Protein AF-A0A2D5VC44-F1 (afdb_monomer_lite)

Foldseek 3Di:
DWDQVQQQPKWDKPPFDWHWDGDPPDIDTGTPDDDDAAKIKIKGARIAHPVRHGPDHIDIDIDGHHPPPPDPDDDDPLQVVLEFDDDPFWTKDWQVSFPDKDDDQKDKDFPQDFAQFDVVFPTHTDTPHDFLVRIWIFGGPPRDFDFMKTKHKYFDQAFFWKKKKWFKQQQAPQRFKWKKFKQDDPVPRGQDDDQGIFMFGDQNPPVSRVVRDPHTDMWIGAGPVCHPWHHHNVCRPPLDTTIDGDHGTMMMMMITDHGHPMITTMMIMGPPSPDDPRPCPPPRSNPPVPPPPVVVVVVVVVVVPPD

Sequence (307 aa):
AVDPASAQSGISVPKVKGRIITVGAVVIFEPREPMPIGQQTLEISGVKDLVGNAISDRHQISFQVTIIPPAEEELTEEEASLTVVPSSGGIFWEAEKFVRKKGDSIGSYKVPFKARGNPDQGVKDYVIKNSSAGRFIGVDNGRAVNGSWLKYRFTVPRAGKWYFWGRVIAPSVANNSFFWGVDIEDHEAKNEDDNNCNIWDFFEKEELRQHYTTDWVWFRLNSRSGNPFPGQEMEQHGANPTPLELKTGQHTFHLIDRENGTFIDAIYATMNKRLDVNKLGPTGPLAVEMEPQLSVLWGQLKSSKSR

Radius of gyration: 22.45 Å; chains: 1; bounding box: 57×55×54 Å

Secondary structure (DSSP, 8-state):
-B-TTGGGSSEEBTTB-EEEEEETTEEEEEESSPPPSEEEEEEEEEEEBTTS-EEEEEEEEEEEE---PPPSS---HHHHTT-PPEETTEEEEETT--SEEESSSSEEEESSEEE--BGGGTBPPEEE---SSSEEEEE-TTSPP-S-EEEEEEEESS-EEEEEEEEEEE-BTTB-EEEEEES--TTT--SS-SSS-EEEESS-SGGGGGG-EEEEEEEE---SS-SSSSS-GGGGGSSS---EEE-SEEEEEEEEE--SSEEEEEEEEES-TT--GGGS-TTSTTS---STTHHHHHHHHHHTT--

pLDDT: mean 77.72, std 20.17, range [30.19, 98.25]

Structure (mmCIF, N/CA/C/O backbone):
data_AF-A0A2D5VC44-F1
#
_entry.id   AF-A0A2D5VC44-F1
#
loop_
_atom_site.group_PDB
_atom_site.id
_atom_site.type_symbol
_atom_site.label_atom_id
_atom_site.label_alt_id
_atom_site.label_comp_id
_atom_site.label_asym_id
_atom_site.label_entity_id
_atom_site.label_seq_id
_atom_site.pdbx_PDB_ins_code
_atom_site.Cartn_x
_atom_site.Cartn_y
_atom_site.Cartn_z
_atom_site.occupancy
_atom_site.B_iso_or_equiv
_atom_site.auth_seq_id
_atom_site.auth_comp_id
_atom_site.auth_asym_id
_atom_site.auth_atom_id
_atom_site.pdbx_PDB_model_num
ATOM 1 N N . ALA A 1 1 ? -7.558 -28.518 27.803 1.00 54.62 1 ALA A N 1
ATOM 2 C CA . ALA A 1 1 ? -7.914 -28.168 26.411 1.00 54.62 1 ALA A CA 1
ATOM 3 C C . ALA A 1 1 ? -9.435 -28.128 26.309 1.00 54.62 1 ALA A C 1
ATOM 5 O O . ALA A 1 1 ? -10.073 -28.915 26.999 1.00 54.62 1 ALA A O 1
ATOM 6 N N . VAL A 1 2 ? -9.994 -27.175 25.561 1.00 54.44 2 VAL A N 1
ATOM 7 C CA . VAL A 1 2 ? -11.448 -26.942 25.455 1.00 54.44 2 VAL A CA 1
ATOM 8 C C . VAL A 1 2 ? -12.034 -27.871 24.395 1.00 54.44 2 VAL A C 1
ATOM 10 O O . VAL A 1 2 ? -11.415 -28.037 23.346 1.00 54.44 2 VAL A O 1
ATOM 13 N N . ASP A 1 3 ? -13.199 -28.460 24.662 1.00 60.84 3 ASP A N 1
ATOM 14 C CA . ASP A 1 3 ? -13.956 -29.216 23.661 1.00 60.84 3 ASP A CA 1
ATOM 15 C C . ASP A 1 3 ? -14.626 -28.255 22.655 1.00 60.84 3 ASP A C 1
ATOM 17 O O . ASP A 1 3 ? -15.511 -27.485 23.058 1.00 60.84 3 ASP A O 1
ATOM 21 N N . PRO A 1 4 ? -14.256 -28.290 21.357 1.00 54.19 4 PRO A N 1
ATOM 22 C CA . PRO A 1 4 ? -14.840 -27.431 20.326 1.00 54.19 4 PRO A CA 1
ATOM 23 C C . PRO A 1 4 ? -16.357 -27.600 20.160 1.00 54.19 4 PRO A C 1
ATOM 25 O O . PRO A 1 4 ? -17.026 -26.651 19.755 1.00 54.19 4 PRO A O 1
ATOM 28 N N . ALA A 1 5 ? -16.914 -28.775 20.481 1.00 56.97 5 ALA A N 1
ATOM 29 C CA . ALA A 1 5 ? -18.356 -29.015 20.413 1.00 56.97 5 ALA A CA 1
ATOM 30 C C . ALA A 1 5 ? -19.102 -28.329 21.570 1.00 56.97 5 ALA A C 1
ATOM 32 O O . ALA A 1 5 ? -20.177 -27.762 21.370 1.00 56.97 5 ALA A O 1
ATOM 33 N N . SER A 1 6 ? -18.508 -28.298 22.768 1.00 53.91 6 SER A N 1
ATOM 34 C CA . SER A 1 6 ? -19.080 -27.599 23.928 1.00 53.91 6 SER A CA 1
ATOM 35 C C . SER A 1 6 ? -19.131 -26.076 23.740 1.00 53.91 6 SER A C 1
ATOM 37 O O . SER A 1 6 ? -20.099 -25.433 24.151 1.00 53.91 6 SER A O 1
ATOM 39 N N . ALA A 1 7 ? -18.150 -25.512 23.026 1.00 52.84 7 ALA A N 1
ATOM 40 C CA . ALA A 1 7 ? -18.030 -24.082 22.739 1.00 52.84 7 ALA A CA 1
ATOM 41 C C . ALA A 1 7 ? -19.185 -23.508 21.889 1.00 52.84 7 ALA A C 1
ATOM 43 O O . ALA A 1 7 ? -19.409 -22.299 21.888 1.00 52.84 7 ALA A O 1
ATOM 44 N N . GLN A 1 8 ? -19.940 -24.362 21.188 1.00 53.16 8 GLN A N 1
ATOM 45 C CA . GLN A 1 8 ? -21.096 -23.956 20.383 1.00 53.16 8 GLN A CA 1
ATOM 46 C C . GLN A 1 8 ? -22.371 -23.741 21.215 1.00 53.16 8 GLN A C 1
ATOM 48 O O . GLN A 1 8 ? -23.308 -23.105 20.741 1.00 53.16 8 GLN A O 1
ATOM 53 N N . SER A 1 9 ? -22.433 -24.275 22.440 1.00 53.28 9 SER A N 1
ATOM 54 C CA . SER A 1 9 ? -23.703 -24.486 23.155 1.00 53.28 9 SER A CA 1
ATOM 55 C C . SER A 1 9 ? -24.131 -23.376 24.125 1.00 53.28 9 SER A C 1
ATOM 57 O O . SER A 1 9 ? -25.208 -23.479 24.708 1.00 53.28 9 SER A O 1
ATOM 59 N N . GLY A 1 10 ? -23.361 -22.291 24.272 1.00 64.12 10 GLY A N 1
ATOM 60 C CA . GLY A 1 10 ? -23.684 -21.273 25.280 1.00 64.12 10 GLY A CA 1
ATOM 61 C C . GLY A 1 10 ? -23.183 -19.858 25.021 1.00 64.12 10 GLY A C 1
ATOM 62 O O . GLY A 1 10 ? -23.072 -19.094 25.979 1.00 64.12 10 GLY A O 1
ATOM 63 N N . ILE A 1 11 ? -22.883 -19.497 23.769 1.00 67.19 11 ILE A N 1
ATOM 64 C CA . ILE A 1 11 ? -22.508 -18.123 23.405 1.00 67.19 11 ILE A CA 1
ATOM 65 C C . ILE A 1 11 ? -23.721 -17.379 22.862 1.00 67.19 11 ILE A C 1
ATOM 67 O O . ILE A 1 11 ? -24.340 -17.804 21.890 1.00 67.19 11 ILE A O 1
ATOM 71 N N . SER A 1 12 ? -24.061 -16.247 23.465 1.00 75.19 12 SER A N 1
ATOM 72 C CA . SER A 1 12 ? -25.166 -15.423 22.985 1.00 75.19 12 SER A CA 1
ATOM 73 C C . SER A 1 12 ? -24.978 -13.957 23.337 1.00 75.19 12 SER A C 1
ATOM 75 O O . SER A 1 12 ? -24.364 -13.617 24.345 1.00 75.19 12 SER A O 1
ATOM 77 N N . VAL A 1 13 ? -25.548 -13.086 22.511 1.00 73.38 13 VAL A N 1
ATOM 78 C CA . VAL A 1 13 ? -25.805 -11.694 22.875 1.00 73.38 13 VAL A CA 1
ATOM 79 C C . VAL A 1 13 ? -27.325 -11.558 23.008 1.00 73.38 13 VAL A C 1
ATOM 81 O O . VAL A 1 13 ? -28.044 -11.898 22.060 1.00 73.38 13 VAL A O 1
ATOM 84 N N . PRO A 1 14 ? -27.856 -11.119 24.164 1.00 78.00 14 PRO A N 1
ATOM 85 C CA . PRO A 1 14 ? -29.294 -11.016 24.371 1.00 78.00 14 PRO A CA 1
ATOM 86 C C . PRO A 1 14 ? -29.976 -10.215 23.261 1.00 78.00 14 PRO A C 1
ATOM 88 O O . PRO A 1 14 ? -29.544 -9.119 22.920 1.00 78.00 14 PRO A O 1
ATOM 91 N N . LYS A 1 15 ? -31.076 -10.755 22.721 1.00 77.94 15 LYS A N 1
ATOM 92 C CA . LYS A 1 15 ? -31.890 -10.133 21.656 1.00 77.94 15 LYS A CA 1
ATOM 93 C C . LYS A 1 15 ? -31.171 -9.936 20.313 1.00 77.94 15 LYS A C 1
ATOM 95 O O . LYS A 1 15 ? -31.744 -9.320 19.422 1.00 77.94 15 LYS A O 1
ATOM 100 N N . VAL A 1 16 ? -29.980 -10.504 20.133 1.00 77.38 16 VAL A N 1
ATOM 101 C CA . VAL A 1 16 ? -29.260 -10.499 18.857 1.00 77.38 16 VAL A CA 1
ATOM 102 C C . VAL A 1 16 ? -29.218 -11.919 18.315 1.00 77.38 16 VAL A C 1
ATOM 104 O O . VAL A 1 16 ? -28.644 -12.825 18.919 1.00 77.38 16 VAL A O 1
ATOM 107 N N . LYS A 1 17 ? -29.830 -12.132 17.148 1.00 79.19 17 LYS A N 1
ATOM 108 C CA . LYS A 1 17 ? -29.679 -13.400 16.431 1.00 79.19 17 LYS A CA 1
ATOM 109 C C . LYS A 1 17 ? -28.286 -13.434 15.826 1.00 79.19 17 LYS A C 1
ATOM 111 O O . LYS A 1 17 ? -27.942 -12.539 15.064 1.00 79.19 17 LYS A O 1
ATOM 116 N N . GLY A 1 18 ? -27.516 -14.474 16.116 1.00 77.81 18 GLY A N 1
ATOM 117 C CA . GLY A 1 18 ? -26.191 -14.655 15.537 1.00 77.81 18 GLY A CA 1
ATOM 118 C C . GLY A 1 18 ? -25.896 -16.104 15.188 1.00 77.81 18 GLY A C 1
ATOM 119 O O . GLY A 1 18 ? -26.623 -17.023 15.571 1.00 77.81 18 GLY A O 1
ATOM 120 N N . ARG A 1 19 ? -24.843 -16.303 14.409 1.00 77.38 19 ARG A N 1
ATOM 121 C CA . ARG A 1 19 ? -24.220 -17.596 14.155 1.00 77.38 19 ARG A CA 1
ATOM 122 C C . ARG A 1 19 ? -22.981 -17.711 15.039 1.00 77.38 19 ARG A C 1
ATOM 124 O O . ARG A 1 19 ? -22.247 -16.744 15.194 1.00 77.38 19 ARG A O 1
ATOM 131 N N . ILE A 1 20 ? -22.747 -18.896 15.590 1.00 69.06 20 ILE A N 1
ATOM 132 C CA . ILE A 1 20 ? -21.505 -19.210 16.297 1.00 69.06 20 ILE A CA 1
ATOM 133 C C . ILE A 1 20 ? -20.612 -19.999 15.344 1.00 69.06 20 ILE A C 1
ATOM 135 O O . ILE A 1 20 ? -21.061 -20.976 14.739 1.00 69.06 20 ILE A O 1
ATOM 139 N N . ILE A 1 21 ? -19.363 -19.571 15.203 1.00 64.75 21 ILE A N 1
ATOM 140 C CA . ILE A 1 21 ? -18.336 -20.266 14.429 1.00 64.75 21 ILE A CA 1
ATOM 141 C C . ILE A 1 21 ? -17.194 -20.628 15.369 1.00 64.75 21 ILE A C 1
ATOM 143 O O . ILE A 1 21 ? -16.731 -19.797 16.145 1.00 64.75 21 ILE A O 1
ATOM 147 N N . THR A 1 22 ? -16.725 -21.869 15.289 1.00 54.06 22 THR A N 1
ATOM 148 C CA . THR A 1 22 ? -15.580 -22.348 16.068 1.00 54.06 22 THR A CA 1
ATOM 149 C C . THR A 1 22 ? -14.427 -22.652 15.120 1.00 54.06 22 THR A C 1
ATOM 151 O O . THR A 1 22 ? -14.586 -23.440 14.190 1.00 54.06 22 THR A O 1
ATOM 154 N N . VAL A 1 23 ? -13.264 -22.045 15.359 1.00 56.56 23 VAL A N 1
ATOM 155 C CA . VAL A 1 23 ? -12.029 -22.277 14.595 1.00 56.56 23 VAL A CA 1
ATOM 156 C C . VAL A 1 23 ? -10.921 -22.641 15.579 1.00 56.56 23 VAL A C 1
ATOM 158 O O . VAL A 1 23 ? -10.316 -21.781 16.222 1.00 56.56 23 VAL A O 1
ATOM 161 N N . GLY A 1 24 ? -10.681 -23.942 15.749 1.00 62.00 24 GLY A N 1
ATOM 162 C CA . GLY A 1 24 ? -9.773 -24.444 16.782 1.00 62.00 24 GLY A CA 1
ATOM 163 C C . GLY A 1 24 ? -10.252 -24.055 18.185 1.00 62.00 24 GLY A C 1
ATOM 164 O O . GLY A 1 24 ? -11.336 -24.455 18.598 1.00 62.00 24 GLY A O 1
ATOM 165 N N . ALA A 1 25 ? -9.443 -23.276 18.909 1.00 52.19 25 ALA A N 1
ATOM 166 C CA . ALA A 1 25 ? -9.777 -22.752 20.240 1.00 52.19 25 ALA A CA 1
ATOM 167 C C . ALA A 1 25 ? -10.485 -21.381 20.211 1.00 52.19 25 ALA A C 1
ATOM 169 O O . ALA A 1 25 ? -10.804 -20.836 21.266 1.00 52.19 25 ALA A O 1
ATOM 170 N N . VAL A 1 26 ? -10.699 -20.801 19.026 1.00 52.84 26 VAL A N 1
ATOM 171 C CA . VAL A 1 26 ? -11.364 -19.504 18.854 1.00 52.84 26 VAL A CA 1
ATOM 172 C C . VAL A 1 26 ? -12.850 -19.723 18.616 1.00 52.84 26 VAL A C 1
ATOM 174 O O . VAL A 1 26 ? -13.236 -20.599 17.839 1.00 52.84 26 VAL A O 1
ATOM 177 N N . VAL A 1 27 ? -13.678 -18.893 19.249 1.00 59.38 27 VAL A N 1
ATOM 178 C CA . VAL A 1 27 ? -15.118 -18.860 19.003 1.00 59.38 27 VAL A CA 1
ATOM 179 C C . VAL A 1 27 ? -15.540 -17.462 18.580 1.00 59.38 27 VAL A C 1
ATOM 181 O O . VAL A 1 27 ? -15.150 -16.475 19.199 1.00 59.38 27 VAL A O 1
ATOM 184 N N . ILE A 1 28 ? -16.322 -17.389 17.509 1.00 65.38 28 ILE A N 1
ATOM 185 C CA . ILE A 1 28 ? -16.752 -16.160 16.849 1.00 65.38 28 ILE A CA 1
ATOM 186 C C . ILE A 1 28 ? -18.278 -16.110 16.907 1.00 65.38 28 ILE A C 1
ATOM 188 O O . ILE A 1 28 ? -18.943 -17.078 16.537 1.00 65.38 28 ILE A O 1
ATOM 192 N N . PHE A 1 29 ? -18.829 -14.990 17.374 1.00 71.62 29 PHE A N 1
ATOM 193 C CA . PHE A 1 29 ? -20.257 -14.688 17.287 1.00 71.62 29 PHE A CA 1
ATOM 194 C C . PHE A 1 29 ? -20.488 -13.697 16.143 1.00 71.62 29 PHE A C 1
ATOM 196 O O . PHE A 1 29 ? -20.013 -12.565 16.198 1.00 71.62 29 PHE A O 1
ATOM 203 N N . GLU A 1 30 ? -21.223 -14.121 15.121 1.00 74.44 30 GLU A N 1
ATOM 204 C CA . GLU A 1 30 ? -21.571 -13.311 13.954 1.00 74.44 30 GLU A CA 1
ATOM 205 C C . GLU A 1 30 ? -23.052 -12.919 14.006 1.00 74.44 30 GLU A C 1
ATOM 207 O O . GLU A 1 30 ? -23.914 -13.778 13.794 1.00 74.44 30 GLU A O 1
ATOM 212 N N . PRO A 1 31 ? -23.397 -11.656 14.293 1.00 74.44 31 PRO A N 1
ATOM 213 C CA . PRO A 1 31 ? -24.786 -11.215 14.288 1.00 74.44 31 PRO A CA 1
ATOM 214 C C . PRO A 1 31 ? -25.383 -11.293 12.868 1.00 74.44 31 PRO A C 1
ATOM 216 O O . PRO A 1 31 ? -24.744 -10.927 11.888 1.00 74.44 31 PRO A O 1
ATOM 219 N N . ARG A 1 32 ? -26.623 -11.783 12.746 1.00 72.88 32 ARG A N 1
ATOM 220 C CA . ARG A 1 32 ? -27.371 -11.896 11.473 1.00 72.88 32 ARG A CA 1
ATOM 221 C C . ARG A 1 32 ? -28.104 -10.615 11.083 1.00 72.88 32 ARG A C 1
ATOM 223 O O . ARG A 1 32 ? -28.561 -10.488 9.954 1.00 72.88 32 ARG A O 1
ATOM 230 N N . GLU A 1 33 ? -28.267 -9.719 12.042 1.00 72.94 33 GLU A N 1
ATOM 231 C CA . GLU A 1 33 ? -28.924 -8.424 11.913 1.00 72.94 33 GLU A CA 1
ATOM 232 C C . GLU A 1 33 ? -28.028 -7.387 12.610 1.00 72.94 33 GLU A C 1
ATOM 234 O O . GLU A 1 33 ? -27.274 -7.765 13.516 1.00 72.94 33 GLU A O 1
ATOM 239 N N . PRO A 1 34 ? -28.079 -6.098 12.227 1.00 73.62 34 PRO A N 1
ATOM 240 C CA . PRO A 1 34 ? -27.331 -5.051 12.915 1.00 73.62 34 PRO A CA 1
ATOM 241 C C . PRO A 1 34 ? -27.563 -5.096 14.429 1.00 73.62 34 PRO A C 1
ATOM 243 O O . PRO A 1 34 ? -28.700 -5.218 14.891 1.00 73.62 34 PRO A O 1
ATOM 246 N N . MET A 1 35 ? -26.487 -5.010 15.215 1.00 76.88 35 MET A N 1
ATOM 247 C CA . MET A 1 35 ? -26.622 -5.060 16.669 1.00 76.88 35 MET A CA 1
ATOM 248 C C . MET A 1 35 ? -27.299 -3.794 17.212 1.00 76.88 35 MET A C 1
ATOM 250 O O . MET A 1 35 ? -27.036 -2.699 16.709 1.00 76.88 35 MET A O 1
ATOM 254 N N . PRO A 1 36 ? -28.130 -3.910 18.265 1.00 75.50 36 PRO A N 1
ATOM 255 C CA . PRO A 1 36 ? -28.718 -2.753 18.916 1.00 75.50 36 PRO A CA 1
ATOM 256 C C . PRO A 1 36 ? -27.636 -1.812 19.444 1.00 75.50 36 PRO A C 1
ATOM 258 O O . PRO A 1 36 ? -26.671 -2.235 20.083 1.00 75.50 36 PRO A O 1
ATOM 261 N N . ILE A 1 37 ? -27.824 -0.521 19.201 1.00 74.00 37 ILE A N 1
ATOM 262 C CA . ILE A 1 37 ? -26.951 0.532 19.720 1.00 74.00 37 ILE A CA 1
ATOM 263 C C . ILE A 1 37 ? -27.081 0.584 21.241 1.00 74.00 37 ILE A C 1
ATOM 265 O O . ILE A 1 37 ? -28.163 0.396 21.797 1.00 74.00 37 ILE A O 1
ATOM 269 N N . GLY A 1 38 ? -25.972 0.862 21.910 1.00 74.44 38 GLY A N 1
ATOM 270 C CA . GLY A 1 38 ? -25.870 0.917 23.356 1.00 74.44 38 GLY A CA 1
ATOM 271 C C . GLY A 1 38 ? -24.921 -0.137 23.909 1.00 74.44 38 GLY A C 1
ATOM 272 O O . GLY A 1 38 ? -24.175 -0.797 23.181 1.00 74.44 38 GLY A O 1
ATOM 273 N N . GLN A 1 39 ? -24.953 -0.273 25.227 1.00 75.19 39 GLN A N 1
ATOM 274 C CA . GLN A 1 39 ? -24.168 -1.268 25.935 1.00 75.19 39 GLN A CA 1
ATOM 275 C C . GLN A 1 39 ? -24.764 -2.656 25.697 1.00 75.19 39 GLN A C 1
ATOM 277 O O . GLN A 1 39 ? -25.943 -2.891 25.955 1.00 75.19 39 GLN A O 1
ATOM 282 N N . GLN A 1 40 ? -23.931 -3.567 25.214 1.00 81.44 40 GLN A N 1
ATOM 283 C CA . GLN A 1 40 ? -24.264 -4.961 24.968 1.00 81.44 40 GLN A CA 1
ATOM 284 C C . GLN A 1 40 ? -23.398 -5.864 25.842 1.00 81.44 40 GLN A C 1
ATOM 286 O O . GLN A 1 40 ? -22.289 -5.500 26.237 1.00 81.44 40 GLN A O 1
ATOM 291 N N . THR A 1 41 ? -23.902 -7.065 26.106 1.00 78.56 41 THR A N 1
ATOM 292 C CA . THR A 1 41 ? -23.191 -8.082 26.881 1.00 78.56 41 THR A CA 1
ATOM 293 C C . THR A 1 41 ? -23.155 -9.373 26.084 1.00 78.56 41 THR A C 1
ATOM 295 O O . THR A 1 41 ? -24.198 -9.931 25.751 1.00 78.56 41 THR A O 1
ATOM 298 N N . LEU A 1 42 ? -21.952 -9.857 25.789 1.00 78.00 42 LEU A N 1
ATOM 299 C CA . LEU A 1 42 ? -21.731 -11.211 25.302 1.00 78.00 42 LEU A CA 1
ATOM 300 C C . LEU A 1 42 ? -21.714 -12.151 26.500 1.00 78.00 42 LEU A C 1
ATOM 302 O O . LEU A 1 42 ? -20.882 -12.002 27.396 1.00 78.00 42 LEU A O 1
ATOM 306 N N . GLU A 1 43 ? -22.613 -13.123 26.503 1.00 78.44 43 GLU A N 1
ATOM 307 C CA . GLU A 1 43 ? -22.635 -14.192 27.490 1.00 78.44 43 GLU A CA 1
ATOM 308 C C . GLU A 1 43 ? -22.016 -15.452 26.903 1.00 78.44 43 GLU A C 1
ATOM 310 O O . GLU A 1 43 ? -22.367 -15.871 25.802 1.00 78.44 43 GLU A O 1
ATOM 315 N N . ILE A 1 44 ? -21.107 -16.056 27.661 1.00 75.12 44 ILE A N 1
ATOM 316 C CA . ILE A 1 44 ? -20.464 -17.330 27.363 1.00 75.12 44 ILE A CA 1
ATOM 317 C C . ILE A 1 44 ? -20.795 -18.262 28.524 1.00 75.12 44 ILE A C 1
ATOM 319 O O . ILE A 1 44 ? -20.513 -17.947 29.676 1.00 75.12 44 ILE A O 1
ATOM 323 N N . SER A 1 45 ? -21.400 -19.405 28.248 1.00 73.25 45 SER A N 1
ATOM 324 C CA . SER A 1 45 ? -21.796 -20.383 29.263 1.00 73.25 45 SER A CA 1
ATOM 325 C C . SER A 1 45 ? -21.543 -21.804 28.771 1.00 73.25 45 SER A C 1
ATOM 327 O O . SER A 1 45 ? -21.377 -22.032 27.573 1.00 73.25 45 SER A O 1
ATOM 329 N N . GLY A 1 46 ? -21.475 -22.761 29.700 1.00 64.88 46 GLY A N 1
ATOM 330 C CA . GLY A 1 46 ? -21.402 -24.186 29.363 1.00 64.88 46 GLY A CA 1
ATOM 331 C C . GLY A 1 46 ? -20.092 -24.641 28.710 1.00 64.88 46 GLY A C 1
ATOM 332 O O . GLY A 1 46 ? -20.082 -25.660 28.021 1.00 64.88 46 GLY A O 1
ATOM 333 N N . VAL A 1 47 ? -18.987 -23.915 28.920 1.00 68.38 47 VAL A N 1
ATOM 334 C CA . VAL A 1 47 ? -17.673 -24.280 28.366 1.00 68.38 47 VAL A CA 1
ATOM 335 C C . VAL A 1 47 ? -17.142 -25.509 29.094 1.00 68.38 47 VAL A C 1
ATOM 337 O O . VAL A 1 47 ? -17.002 -25.480 30.319 1.00 68.38 47 VAL A O 1
ATOM 340 N N . LYS A 1 48 ? -16.807 -26.570 28.351 1.00 67.75 48 LYS A N 1
ATOM 341 C CA . LYS A 1 48 ? -16.267 -27.814 28.910 1.00 67.75 48 LYS A CA 1
ATOM 342 C C . LYS A 1 48 ? -14.863 -28.126 28.398 1.00 67.75 48 LYS A C 1
ATOM 344 O O . LYS A 1 48 ? -14.460 -27.698 27.313 1.00 67.75 48 LYS A O 1
ATOM 349 N N . ASP A 1 49 ? -14.098 -28.866 29.192 1.00 68.44 49 ASP A N 1
ATOM 350 C CA . ASP A 1 49 ? -12.827 -29.440 28.754 1.00 68.44 49 ASP A CA 1
ATOM 351 C C . ASP A 1 49 ? -13.040 -30.687 27.877 1.00 68.44 49 ASP A C 1
ATOM 353 O O . ASP A 1 49 ? -14.157 -31.181 27.732 1.00 68.44 49 ASP A O 1
ATOM 357 N N . LEU A 1 50 ? -11.955 -31.205 27.289 1.00 68.38 50 LEU A N 1
ATOM 358 C CA . LEU A 1 50 ? -11.970 -32.423 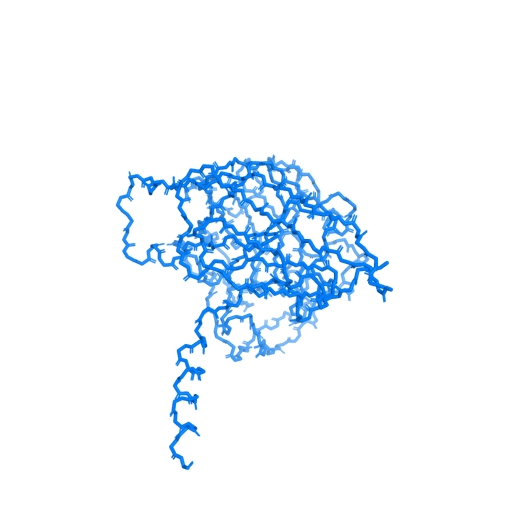26.458 1.00 68.38 50 LEU A CA 1
ATOM 359 C C . LEU A 1 50 ? -12.472 -33.686 27.183 1.00 68.38 50 LEU A C 1
ATOM 361 O O . LEU A 1 50 ? -12.675 -34.710 26.537 1.00 68.38 50 LEU A O 1
ATOM 365 N N . VAL A 1 51 ? -12.635 -33.641 28.505 1.00 76.31 51 VAL A N 1
ATOM 366 C CA . VAL A 1 51 ? -13.107 -34.754 29.340 1.00 76.31 51 VAL A CA 1
ATOM 367 C C . VAL A 1 51 ? -14.544 -34.496 29.831 1.00 76.31 51 VAL A C 1
ATOM 369 O O . VAL A 1 51 ? -15.127 -35.325 30.523 1.00 76.31 51 VAL A O 1
ATOM 372 N N . GLY A 1 52 ? -15.152 -33.373 29.432 1.00 67.75 52 GLY A N 1
ATOM 373 C CA . GLY A 1 52 ? -16.528 -33.001 29.748 1.00 67.75 52 GLY A CA 1
ATO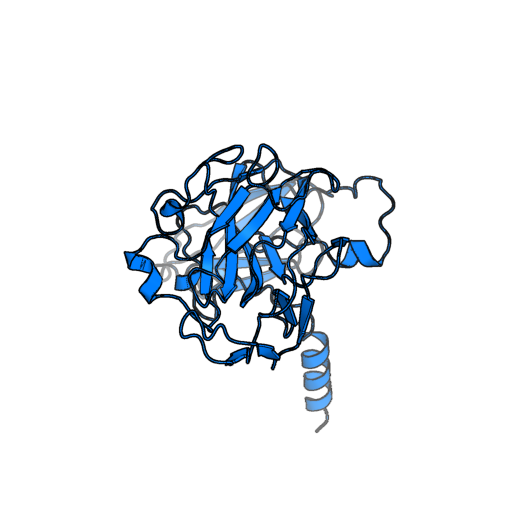M 374 C C . GLY A 1 52 ? -16.708 -32.227 31.058 1.00 67.75 52 GLY A C 1
ATOM 375 O O . GLY A 1 52 ? -17.854 -31.944 31.421 1.00 67.75 52 GLY A O 1
ATOM 376 N N . ASN A 1 53 ? -15.628 -31.851 31.752 1.00 72.50 53 ASN A N 1
ATOM 377 C CA . ASN A 1 53 ? -15.717 -31.043 32.969 1.00 72.50 53 ASN A CA 1
ATOM 378 C C . ASN A 1 53 ? -16.059 -29.597 32.617 1.00 72.50 53 ASN A C 1
ATOM 380 O O . ASN A 1 53 ? -15.486 -29.039 31.681 1.00 72.50 53 ASN A O 1
ATOM 384 N N . ALA A 1 54 ? -16.950 -28.966 33.383 1.00 65.06 54 ALA A N 1
ATOM 385 C CA . ALA A 1 54 ? -17.212 -27.538 33.244 1.00 65.06 54 ALA A CA 1
ATOM 386 C C . ALA A 1 54 ? -15.942 -26.738 33.586 1.00 65.06 54 ALA A C 1
ATOM 388 O O . ALA A 1 54 ? -15.397 -26.856 34.680 1.00 65.06 54 ALA A O 1
ATOM 389 N N . ILE A 1 55 ? -15.467 -25.933 32.634 1.00 65.06 55 ILE A N 1
ATOM 390 C CA . ILE A 1 55 ? -14.363 -24.982 32.832 1.00 65.06 55 ILE A CA 1
ATOM 391 C C . ILE A 1 55 ? -14.914 -23.654 33.365 1.00 65.06 55 ILE A C 1
ATOM 393 O O . ILE A 1 55 ? -14.251 -22.967 34.139 1.00 65.06 55 ILE A O 1
ATOM 397 N N . SER A 1 56 ? -16.120 -23.271 32.937 1.00 63.31 56 SER A N 1
ATOM 398 C CA . SER A 1 56 ? -16.789 -22.055 33.392 1.00 63.31 56 SER A CA 1
ATOM 399 C C . SER A 1 56 ? -18.301 -22.182 33.250 1.00 63.31 56 SER A C 1
ATOM 401 O O . SER A 1 56 ? -18.807 -22.549 32.185 1.00 63.31 56 SER A O 1
ATOM 403 N N . ASP A 1 57 ? -19.012 -21.823 34.316 1.00 65.94 57 ASP A N 1
ATOM 404 C CA . ASP A 1 57 ? -20.474 -21.856 34.345 1.00 65.94 57 ASP A CA 1
ATOM 405 C C . ASP A 1 57 ? -21.075 -20.641 33.619 1.00 65.94 57 ASP A C 1
ATOM 407 O O . ASP A 1 57 ? -22.100 -20.761 32.945 1.00 65.94 57 ASP A O 1
ATOM 411 N N . ARG A 1 58 ? -20.416 -19.473 33.707 1.00 70.44 58 ARG A N 1
ATOM 412 C CA . ARG A 1 58 ? -20.806 -18.236 33.016 1.00 70.44 58 ARG A CA 1
ATOM 413 C C . ARG A 1 58 ? -19.662 -17.220 32.981 1.00 70.44 58 ARG A C 1
ATOM 415 O O . ARG A 1 58 ? -19.042 -16.936 34.003 1.00 70.44 58 ARG A O 1
ATOM 422 N N . HIS A 1 59 ? -19.450 -16.602 31.828 1.00 72.81 59 HIS A N 1
ATOM 423 C CA . HIS A 1 59 ? -18.581 -15.449 31.635 1.00 72.81 59 HIS A CA 1
ATOM 424 C C . HIS A 1 59 ? -19.322 -14.375 30.835 1.00 72.81 59 HIS A C 1
ATOM 426 O O . HIS A 1 59 ? -20.098 -14.692 29.933 1.00 72.81 59 HIS A O 1
ATOM 432 N N . GLN A 1 60 ? -19.108 -13.107 31.179 1.00 76.69 60 GLN A N 1
ATOM 433 C CA . GLN A 1 60 ? -19.771 -11.973 30.539 1.00 76.69 60 GLN A CA 1
ATOM 434 C C . GLN A 1 60 ? -18.735 -10.955 30.078 1.00 76.69 60 GLN A C 1
ATOM 436 O O . GLN A 1 60 ? -17.854 -10.571 30.845 1.00 76.69 60 GLN A O 1
ATOM 441 N N . ILE A 1 61 ? -18.864 -10.505 28.832 1.00 73.69 61 ILE A N 1
ATOM 442 C CA . ILE A 1 61 ? -18.023 -9.462 28.247 1.00 73.69 61 ILE A CA 1
ATOM 443 C C . ILE A 1 61 ? -18.932 -8.321 27.802 1.00 73.69 61 ILE A C 1
ATOM 445 O O . ILE A 1 61 ? -19.747 -8.487 26.896 1.00 73.69 61 ILE A O 1
ATOM 449 N N . SER A 1 62 ? -18.787 -7.162 28.437 1.00 70.75 62 SER A N 1
ATOM 450 C CA . SER A 1 62 ? -19.530 -5.953 28.078 1.00 70.75 62 SER A CA 1
ATOM 451 C C . SER A 1 62 ? -18.800 -5.178 26.984 1.00 70.75 62 SER A C 1
ATOM 453 O O . SER A 1 62 ? -17.591 -4.967 27.073 1.00 70.75 62 SER A O 1
ATOM 455 N N . PHE A 1 63 ? -19.530 -4.712 25.975 1.00 69.25 63 PHE A N 1
ATOM 456 C CA . PHE A 1 63 ? -19.004 -3.877 24.896 1.00 69.25 63 PHE A CA 1
ATOM 457 C C . PHE A 1 63 ? -20.039 -2.827 24.474 1.00 69.25 63 PHE A C 1
ATOM 459 O O . PHE A 1 63 ? -21.232 -2.984 24.718 1.00 69.25 63 PHE A O 1
ATOM 466 N N . GLN A 1 64 ? -19.590 -1.734 23.859 1.00 71.12 64 GLN A N 1
ATOM 467 C CA . GLN A 1 64 ? -20.466 -0.652 23.410 1.00 71.12 64 GLN A CA 1
ATOM 468 C C . GLN A 1 64 ? -20.661 -0.729 21.894 1.00 71.12 64 GLN A C 1
ATOM 470 O O . GLN A 1 64 ? -19.686 -0.755 21.147 1.00 71.12 64 GLN A O 1
ATOM 475 N N . VAL A 1 65 ? -21.915 -0.709 21.444 1.00 63.59 65 VAL A N 1
ATOM 476 C CA . VAL A 1 65 ? -22.280 -0.505 20.037 1.00 63.59 65 VAL A CA 1
ATOM 477 C C . VAL A 1 65 ? -22.699 0.949 19.877 1.00 63.59 65 VAL A C 1
ATOM 479 O O . VAL A 1 65 ? -23.644 1.403 20.514 1.00 63.59 65 VAL A O 1
ATOM 482 N N . THR A 1 66 ? -22.002 1.709 19.046 1.00 56.41 66 THR A N 1
ATOM 483 C CA . THR A 1 66 ? -22.357 3.098 18.732 1.00 56.41 66 THR A CA 1
ATOM 484 C C . THR A 1 66 ? -22.742 3.205 17.264 1.00 56.41 66 THR A C 1
ATOM 486 O O . THR A 1 66 ? -22.067 2.615 16.423 1.00 56.41 66 THR A O 1
ATOM 489 N N . ILE A 1 67 ? -23.775 3.994 16.936 1.00 46.59 67 ILE A N 1
ATOM 490 C CA . ILE A 1 67 ? -23.851 4.566 15.585 1.00 46.59 67 ILE A CA 1
ATOM 491 C C . ILE A 1 67 ? -22.634 5.476 15.474 1.00 46.59 67 ILE A C 1
ATOM 493 O O . ILE A 1 67 ? -22.474 6.374 16.299 1.00 46.59 67 ILE A O 1
ATOM 497 N N . ILE A 1 68 ? -21.770 5.231 14.496 1.00 46.47 68 ILE A N 1
ATOM 498 C CA . ILE A 1 68 ? -20.855 6.268 14.031 1.00 46.47 68 ILE A CA 1
ATOM 499 C C . ILE A 1 68 ? -21.717 7.106 13.088 1.00 46.47 68 ILE A C 1
ATOM 501 O O . ILE A 1 68 ? -22.032 6.610 12.004 1.00 46.47 68 ILE A O 1
ATOM 505 N N . PRO A 1 69 ? -22.227 8.283 13.504 1.00 31.45 69 PRO A N 1
ATOM 506 C CA . PRO A 1 69 ? -22.964 9.121 12.574 1.00 31.45 69 PRO A CA 1
ATOM 507 C C . PRO A 1 69 ? -22.043 9.406 11.382 1.00 31.45 69 PRO A C 1
ATOM 509 O O . PRO A 1 69 ? -20.844 9.627 11.596 1.00 31.45 69 PRO A O 1
ATOM 512 N N . PRO A 1 70 ? -22.554 9.368 10.140 1.00 32.06 70 PRO A N 1
ATOM 513 C CA . PRO A 1 70 ? -21.794 9.917 9.033 1.00 32.06 70 PRO A CA 1
ATOM 514 C C . PRO A 1 70 ? -21.464 11.361 9.414 1.00 32.06 70 PRO A C 1
ATOM 516 O O . PRO A 1 70 ? -22.356 12.122 9.790 1.00 32.06 70 PRO A O 1
ATOM 519 N N . ALA A 1 71 ? -20.177 11.709 9.418 1.00 38.41 71 ALA A N 1
ATOM 520 C CA . ALA A 1 71 ? -19.793 13.109 9.476 1.00 38.41 71 ALA A CA 1
ATOM 521 C C . ALA A 1 71 ? -20.500 13.794 8.299 1.00 38.41 71 ALA A C 1
ATOM 523 O O . ALA A 1 71 ? -20.408 13.295 7.177 1.00 38.41 71 ALA A O 1
ATOM 524 N N . GLU A 1 72 ? -21.273 14.845 8.577 1.00 35.47 72 GLU A N 1
ATOM 525 C CA . GLU A 1 72 ? -21.968 15.646 7.567 1.00 35.47 72 GLU A CA 1
ATOM 526 C C . GLU A 1 72 ? -20.941 16.327 6.653 1.00 35.47 72 GLU A C 1
ATOM 528 O O . GLU A 1 72 ? -20.566 17.476 6.845 1.00 35.47 72 GLU A O 1
ATOM 533 N N . GLU A 1 73 ? -20.486 15.597 5.647 1.00 40.28 73 GLU A N 1
ATOM 534 C CA . GLU A 1 73 ? -20.108 16.126 4.347 1.00 40.28 73 GLU A CA 1
ATOM 535 C C . GLU A 1 73 ? -20.825 15.234 3.335 1.00 40.28 73 GLU A C 1
ATOM 537 O O . GLU A 1 73 ? -20.725 14.008 3.407 1.00 40.28 73 GLU A O 1
ATOM 542 N N . GLU A 1 74 ? -21.628 15.833 2.452 1.00 35.84 74 GLU A N 1
ATOM 543 C CA . GLU A 1 74 ? -22.330 15.112 1.390 1.00 35.84 74 GLU A CA 1
ATOM 544 C C . GLU A 1 74 ? -21.308 14.379 0.511 1.00 35.84 74 GLU A C 1
ATOM 546 O O . GLU A 1 74 ? -20.676 14.970 -0.363 1.00 35.84 74 GLU A O 1
ATOM 551 N N . LEU A 1 75 ? -21.126 13.083 0.763 1.00 37.75 75 LEU A N 1
ATOM 552 C CA . LEU A 1 75 ? -20.321 12.211 -0.080 1.00 37.75 75 LEU A CA 1
ATOM 553 C C . LEU A 1 75 ? -21.183 11.697 -1.224 1.00 37.75 75 LEU A C 1
ATOM 555 O O . LEU A 1 75 ? -22.317 11.251 -1.035 1.00 37.75 75 LEU A O 1
ATOM 559 N N . THR A 1 76 ? -20.619 11.749 -2.422 1.00 39.59 76 THR A N 1
ATOM 560 C CA . THR A 1 76 ? -21.251 11.195 -3.621 1.00 39.59 76 THR A CA 1
ATOM 561 C C . THR A 1 76 ? -21.351 9.664 -3.508 1.00 39.59 76 THR A C 1
ATOM 563 O O . THR A 1 76 ? -20.521 9.030 -2.854 1.00 39.59 76 THR A O 1
ATOM 566 N N . GLU A 1 77 ? -22.362 9.032 -4.125 1.00 40.78 77 GLU A N 1
ATOM 567 C CA . GLU A 1 77 ? -22.607 7.572 -4.031 1.00 40.78 77 GLU A CA 1
ATOM 568 C C . GLU A 1 77 ? -21.389 6.705 -4.428 1.00 40.78 77 GLU A C 1
ATOM 570 O O . GLU A 1 77 ? -21.259 5.564 -3.980 1.00 40.78 77 GLU A O 1
ATOM 575 N N . GLU A 1 78 ? -20.462 7.252 -5.218 1.00 40.44 78 GLU A N 1
ATOM 576 C CA . GLU A 1 78 ? -19.209 6.600 -5.611 1.00 40.44 78 GLU A CA 1
ATOM 577 C C . GLU A 1 78 ? -18.213 6.489 -4.434 1.00 40.44 78 GLU A C 1
ATOM 579 O O . GLU A 1 78 ? -17.568 5.452 -4.260 1.00 40.44 78 GLU A O 1
ATOM 584 N N . GLU A 1 79 ? -18.163 7.494 -3.551 1.00 36.00 79 GLU A N 1
ATOM 585 C CA . GLU A 1 79 ? -17.272 7.554 -2.382 1.00 36.00 79 GLU A CA 1
ATOM 586 C C . GLU A 1 79 ? -17.768 6.703 -1.203 1.00 36.00 79 GLU A C 1
ATOM 588 O O . GLU A 1 79 ? -16.960 6.132 -0.467 1.00 36.00 79 GLU A O 1
ATOM 593 N N . ALA A 1 80 ? -19.088 6.543 -1.045 1.00 33.56 80 ALA A N 1
ATOM 594 C CA . ALA A 1 80 ? -19.674 5.707 0.008 1.00 33.56 80 ALA A CA 1
ATOM 595 C C . ALA A 1 80 ? -19.306 4.215 -0.147 1.00 33.56 80 ALA A C 1
ATOM 597 O O . ALA A 1 80 ? -19.139 3.501 0.847 1.00 33.56 80 ALA A O 1
ATOM 598 N N . SER A 1 81 ? -19.109 3.758 -1.390 1.00 35.72 81 SER A N 1
ATOM 599 C CA . SER A 1 81 ? -18.774 2.365 -1.728 1.00 35.72 81 SER A CA 1
ATOM 600 C C . SER A 1 81 ? -17.324 1.954 -1.415 1.00 35.72 81 SER A C 1
ATOM 602 O O . SER A 1 81 ? -16.994 0.770 -1.473 1.00 35.72 81 SER A O 1
ATOM 604 N N . LEU A 1 82 ? -16.460 2.916 -1.068 1.00 43.16 82 LEU A N 1
ATOM 605 C CA . LEU A 1 82 ? -15.023 2.721 -0.833 1.00 43.16 82 LEU A CA 1
ATOM 606 C C . LEU A 1 82 ? -14.657 2.684 0.662 1.00 43.16 82 LEU A C 1
ATOM 608 O O . LEU A 1 82 ? -13.478 2.669 1.017 1.00 43.16 82 LEU A O 1
ATOM 612 N N . THR A 1 83 ? -15.653 2.657 1.553 1.00 37.72 83 THR A N 1
ATOM 613 C CA . THR A 1 83 ? -15.418 2.649 3.001 1.00 37.72 83 THR A CA 1
ATOM 614 C C . THR A 1 83 ? -14.865 1.296 3.449 1.00 37.72 83 THR A C 1
ATOM 616 O O . THR A 1 83 ? -15.565 0.286 3.475 1.00 37.72 83 THR A O 1
ATOM 619 N N . VAL A 1 84 ? -13.586 1.290 3.819 1.00 46.97 84 VAL A N 1
ATOM 620 C CA . VAL A 1 84 ? -12.857 0.111 4.290 1.00 46.97 84 VAL A CA 1
ATOM 621 C C . VAL A 1 84 ? -13.439 -0.409 5.609 1.00 46.97 84 VAL A C 1
ATOM 623 O O . VAL A 1 84 ? -13.406 0.290 6.625 1.00 46.97 84 VAL A O 1
ATOM 626 N N . VAL A 1 85 ? -13.954 -1.642 5.608 1.00 39.28 85 VAL A N 1
ATOM 627 C CA . VAL A 1 85 ? -14.546 -2.279 6.794 1.00 39.28 85 VAL A CA 1
ATOM 628 C C . VAL A 1 85 ? -13.437 -2.871 7.678 1.00 39.28 85 VAL A C 1
ATOM 630 O O . VAL A 1 85 ? -12.591 -3.617 7.180 1.00 39.28 85 VAL A O 1
ATOM 633 N N . PRO A 1 86 ? -13.417 -2.587 8.994 1.00 39.50 86 PRO A N 1
ATOM 634 C CA . PRO A 1 86 ? -12.512 -3.251 9.923 1.00 39.50 86 PRO A CA 1
ATOM 635 C C . PRO A 1 86 ? -12.763 -4.766 9.931 1.00 39.50 86 PRO A C 1
ATOM 637 O O . PRO A 1 86 ? -13.853 -5.222 10.270 1.00 39.50 86 PRO A O 1
ATOM 640 N N . SER A 1 87 ? -11.742 -5.555 9.600 1.00 48.78 87 SER A N 1
ATOM 641 C CA . SER A 1 87 ? -11.722 -6.992 9.896 1.00 48.78 87 SER A CA 1
ATOM 642 C C . SER A 1 87 ? -11.412 -7.197 11.383 1.00 48.78 87 SER A C 1
ATOM 644 O O . SER A 1 87 ? -10.878 -6.302 12.045 1.00 48.78 87 SER A O 1
ATOM 646 N N . SER A 1 88 ? -11.667 -8.389 11.926 1.00 46.59 88 SER A N 1
ATOM 647 C CA . SER A 1 88 ? -11.453 -8.737 13.344 1.00 46.59 88 SER A CA 1
ATOM 648 C C . SER A 1 88 ? -9.985 -8.698 13.829 1.00 46.59 88 SER A C 1
ATOM 650 O O . SER A 1 88 ? -9.665 -9.246 14.882 1.00 46.59 88 SER A O 1
ATOM 652 N N . GLY A 1 89 ? -9.077 -8.043 13.099 1.00 62.56 89 GLY A N 1
ATOM 653 C CA . GLY A 1 89 ? -7.688 -7.810 13.502 1.00 62.56 89 GLY A CA 1
ATOM 654 C C . GLY A 1 89 ? -6.956 -6.678 12.766 1.00 62.56 89 GLY A C 1
ATOM 655 O O . GLY A 1 89 ? -5.753 -6.510 12.993 1.00 62.56 89 GLY A O 1
ATOM 656 N N . GLY A 1 90 ? -7.624 -5.910 11.896 1.00 76.94 90 GLY A N 1
ATOM 657 C CA . GLY A 1 90 ? -6.977 -4.858 11.109 1.00 76.94 90 GLY A CA 1
ATOM 658 C C . GLY A 1 90 ? -7.863 -4.213 10.041 1.00 76.94 90 GLY A C 1
ATOM 659 O O . GLY A 1 90 ? -9.025 -4.574 9.868 1.00 76.94 90 GLY A O 1
ATOM 660 N N . ILE A 1 91 ? -7.290 -3.258 9.319 1.00 83.94 91 ILE A N 1
ATOM 661 C CA . ILE A 1 91 ? -7.892 -2.524 8.201 1.00 83.94 91 ILE A CA 1
ATOM 662 C C . ILE A 1 91 ? -7.258 -3.081 6.923 1.00 83.94 91 ILE A C 1
ATOM 664 O O . ILE A 1 91 ? -6.039 -3.203 6.872 1.00 83.94 91 ILE A O 1
ATOM 668 N N . PHE A 1 92 ? -8.045 -3.439 5.910 1.00 85.06 92 PHE A N 1
ATOM 669 C CA . PHE A 1 92 ? -7.537 -3.979 4.644 1.00 85.06 92 PHE A CA 1
ATOM 670 C C . PHE A 1 92 ? -8.216 -3.296 3.469 1.00 85.06 92 PHE A C 1
ATOM 672 O O . PHE A 1 92 ? -9.439 -3.189 3.466 1.00 85.06 92 PHE A O 1
ATOM 679 N N . TRP A 1 93 ? -7.460 -2.910 2.448 1.00 83.75 93 TRP A N 1
ATOM 680 C CA . TRP A 1 93 ? -8.044 -2.448 1.198 1.00 83.75 93 TRP A CA 1
ATOM 681 C C . TRP A 1 93 ? -7.205 -2.827 -0.013 1.00 83.75 93 TRP A C 1
ATOM 683 O O . TRP A 1 93 ? -5.979 -2.914 0.041 1.00 83.75 93 TRP A O 1
ATOM 693 N N . GLU A 1 94 ? -7.909 -3.028 -1.119 1.00 88.12 94 GLU A N 1
ATOM 694 C CA . GLU A 1 94 ? -7.320 -3.253 -2.433 1.00 88.12 94 GLU A CA 1
ATOM 695 C C . GLU A 1 94 ? -6.713 -1.944 -2.957 1.00 88.12 94 GLU A C 1
ATOM 697 O O . GLU A 1 94 ? -7.320 -0.871 -2.852 1.00 88.12 94 GLU A O 1
ATOM 702 N N . ALA A 1 95 ? -5.508 -2.003 -3.521 1.00 92.75 95 ALA A N 1
ATOM 703 C CA . ALA A 1 95 ? -4.775 -0.802 -3.911 1.00 92.75 95 ALA A CA 1
ATOM 704 C C . ALA A 1 95 ? -5.421 -0.073 -5.103 1.00 92.75 95 ALA A C 1
ATOM 706 O O . ALA A 1 95 ? -5.225 1.124 -5.283 1.00 92.75 95 ALA A O 1
ATOM 707 N N . GLU A 1 96 ? -6.252 -0.728 -5.918 1.00 90.6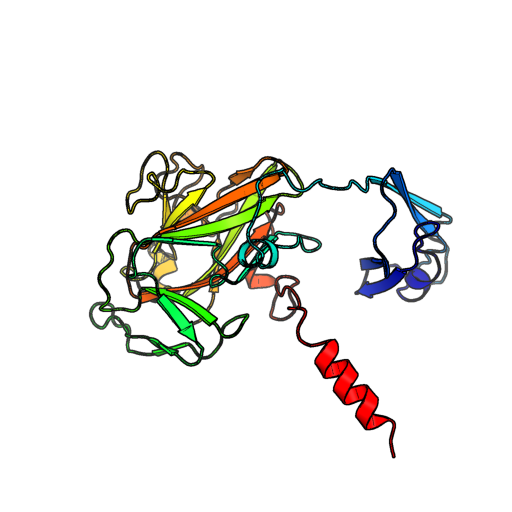9 96 GLU A N 1
ATOM 708 C CA . GLU A 1 96 ? -7.007 -0.030 -6.963 1.00 90.69 96 GLU A CA 1
ATOM 709 C C . GLU A 1 96 ? -8.217 0.762 -6.446 1.00 90.69 96 GLU A C 1
ATOM 711 O O . GLU A 1 96 ? -8.859 1.453 -7.236 1.00 90.69 96 GLU A O 1
ATOM 716 N N . LYS A 1 97 ? -8.542 0.677 -5.149 1.00 88.56 97 LYS A N 1
ATOM 717 C CA . LYS A 1 97 ? -9.709 1.320 -4.521 1.00 88.56 97 LYS A CA 1
ATOM 718 C C . LYS A 1 97 ? -9.351 2.663 -3.878 1.00 88.56 97 LYS A C 1
ATOM 720 O O . LYS A 1 97 ? -9.610 2.898 -2.701 1.00 88.56 97 LYS A O 1
ATOM 725 N N . PHE A 1 98 ? -8.737 3.551 -4.653 1.00 93.50 98 PHE A N 1
ATOM 726 C CA . PHE A 1 98 ? -8.463 4.931 -4.240 1.00 93.50 98 PHE A CA 1
ATOM 727 C C . PHE A 1 98 ? -9.684 5.836 -4.470 1.00 93.50 98 PHE A C 1
ATOM 729 O O . PHE A 1 98 ? -10.461 5.615 -5.395 1.00 93.50 98 PHE A O 1
ATOM 736 N N . VAL A 1 99 ? -9.835 6.878 -3.648 1.00 92.19 99 VAL A N 1
ATOM 737 C CA . VAL A 1 99 ? -10.944 7.851 -3.740 1.00 92.19 99 VAL A CA 1
ATOM 738 C C . VAL A 1 99 ? -10.621 9.019 -4.670 1.00 92.19 99 VAL A C 1
ATOM 740 O O . VAL A 1 99 ? -11.513 9.643 -5.230 1.00 92.19 99 VAL A O 1
ATOM 743 N N . ARG A 1 100 ? -9.334 9.335 -4.852 1.00 93.38 100 ARG A N 1
ATOM 744 C CA . ARG A 1 100 ? -8.891 10.432 -5.720 1.00 93.38 100 ARG A CA 1
ATOM 745 C C . ARG A 1 100 ? -7.509 10.146 -6.287 1.00 93.38 100 ARG A C 1
ATOM 747 O O . ARG A 1 100 ? -6.723 9.426 -5.676 1.00 93.38 100 ARG A O 1
ATOM 754 N N . LYS A 1 101 ? -7.198 10.740 -7.437 1.00 96.31 101 LYS A N 1
ATOM 755 C CA . LYS A 1 101 ? -5.851 10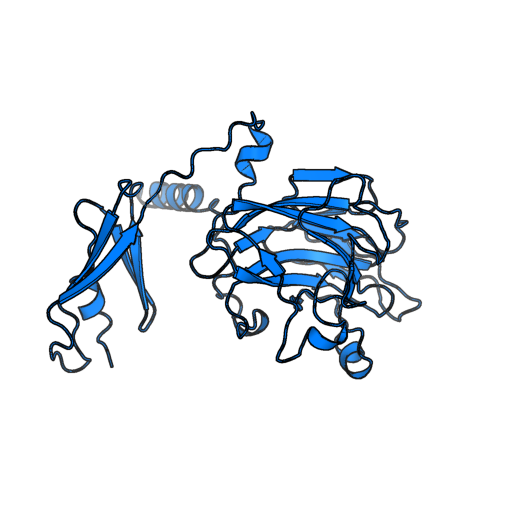.724 -8.010 1.00 96.31 101 LYS A CA 1
ATOM 756 C C . LYS A 1 101 ? -5.443 12.073 -8.595 1.00 96.31 101 LYS A C 1
ATOM 758 O O . LYS A 1 101 ? -6.301 12.861 -8.995 1.00 96.31 101 LYS A O 1
ATOM 763 N N . LYS A 1 102 ? -4.135 12.280 -8.727 1.00 96.81 102 LYS A N 1
ATOM 764 C CA . LYS A 1 102 ? -3.510 13.340 -9.527 1.00 96.81 102 LYS A CA 1
ATOM 765 C C . LYS A 1 102 ? -2.497 12.712 -10.470 1.00 96.81 102 LYS A C 1
ATOM 767 O O . LYS A 1 102 ? -1.721 11.859 -10.054 1.00 96.81 102 LYS A O 1
ATOM 772 N N . GLY A 1 103 ? -2.479 13.190 -11.710 1.00 94.06 103 GLY A N 1
ATOM 773 C CA . GLY A 1 103 ? -1.570 12.695 -12.733 1.00 94.06 103 GLY A CA 1
ATOM 774 C C . GLY A 1 103 ? -1.934 11.295 -13.226 1.00 94.06 103 GLY A C 1
ATOM 775 O O . GLY A 1 103 ? -2.997 10.745 -12.918 1.00 94.06 103 GLY A O 1
ATOM 776 N N . ASP A 1 104 ? -1.045 10.748 -14.048 1.00 92.81 104 ASP A N 1
ATOM 777 C CA . ASP A 1 104 ? -1.296 9.522 -14.796 1.00 92.81 104 ASP A CA 1
ATOM 778 C C . ASP A 1 104 ? -0.140 8.527 -14.742 1.00 92.81 104 ASP A C 1
ATOM 780 O O . ASP A 1 104 ? -0.276 7.473 -15.345 1.00 92.81 104 ASP A O 1
ATOM 784 N N . SER A 1 105 ? 0.978 8.785 -14.054 1.00 94.81 105 SER A N 1
ATOM 785 C CA . SER A 1 105 ? 2.101 7.830 -14.033 1.00 94.81 105 SER A CA 1
ATOM 786 C C . SER A 1 105 ? 1.740 6.534 -13.292 1.00 94.81 105 SER A C 1
ATOM 788 O O . SER A 1 105 ? 2.091 5.442 -13.751 1.00 94.81 105 SER A O 1
ATOM 790 N N . ILE A 1 106 ? 0.945 6.617 -12.221 1.00 97.00 106 ILE A N 1
ATOM 791 C CA . ILE A 1 106 ? 0.397 5.450 -11.526 1.00 97.00 106 ILE A CA 1
ATOM 792 C C . ILE A 1 106 ? -0.786 4.907 -12.334 1.00 97.00 106 ILE A C 1
ATOM 794 O O . ILE A 1 106 ? -1.822 5.552 -12.497 1.00 97.00 106 ILE A O 1
ATOM 798 N N . GLY A 1 107 ? -0.616 3.714 -12.899 1.00 95.50 107 GLY A N 1
ATOM 799 C CA . GLY A 1 107 ? -1.649 3.004 -13.648 1.00 95.50 107 GLY A CA 1
ATOM 800 C C . GLY A 1 107 ? -2.420 2.022 -12.777 1.00 95.50 107 GLY A C 1
ATOM 801 O O . GLY A 1 107 ? -1.937 1.602 -11.731 1.00 95.50 107 GLY A O 1
ATOM 802 N N . SER A 1 108 ? -3.608 1.635 -13.245 1.00 96.06 108 SER A N 1
ATOM 803 C CA . SER A 1 108 ? -4.392 0.531 -12.689 1.00 96.06 108 SER A CA 1
ATOM 804 C C . SER A 1 108 ? -4.539 -0.562 -13.742 1.00 96.06 108 SER A C 1
ATOM 806 O O . SER A 1 108 ? -5.099 -0.332 -14.819 1.00 96.06 108 SER A O 1
ATOM 808 N N . TYR A 1 109 ? -4.039 -1.752 -13.434 1.00 97.06 109 TYR A N 1
ATOM 809 C CA . TYR A 1 109 ? -3.863 -2.843 -14.389 1.00 97.06 109 TYR A CA 1
ATOM 810 C C . TYR A 1 109 ? -4.755 -4.029 -14.022 1.00 97.06 109 TYR A C 1
ATOM 812 O O . TYR A 1 109 ? -5.099 -4.221 -12.860 1.00 97.06 109 TYR A O 1
ATOM 820 N N . LYS A 1 110 ? -5.164 -4.816 -15.025 1.00 95.94 110 LYS A N 1
ATOM 821 C CA . LYS A 1 110 ? -5.855 -6.102 -14.828 1.00 95.94 110 LYS A CA 1
ATOM 822 C C . LYS A 1 110 ? -4.851 -7.230 -14.981 1.00 95.94 110 LYS A C 1
ATOM 824 O O . LYS A 1 110 ? -4.003 -7.157 -15.868 1.00 95.94 110 LYS A O 1
ATOM 829 N N . VAL A 1 111 ? -4.997 -8.287 -14.192 1.00 87.50 111 VAL A N 1
ATOM 830 C CA . VAL A 1 111 ? -4.254 -9.528 -14.433 1.00 87.50 111 VAL A CA 1
ATOM 831 C C . VAL A 1 111 ? -4.924 -10.375 -15.529 1.00 87.50 111 VAL A C 1
ATOM 833 O O . VAL A 1 111 ? -6.152 -10.353 -15.650 1.00 87.50 111 VAL A O 1
ATOM 836 N N . PRO A 1 112 ? -4.148 -11.132 -16.326 1.00 96.94 112 PRO A N 1
ATOM 837 C CA . PRO A 1 112 ? -2.688 -11.100 -16.378 1.00 96.94 112 PRO A CA 1
ATOM 838 C C . PRO A 1 112 ? -2.170 -9.811 -17.040 1.00 96.94 112 PRO A C 1
ATOM 840 O O . PRO A 1 112 ? -2.722 -9.355 -18.040 1.00 96.94 112 PRO A O 1
ATOM 843 N N . PHE A 1 113 ? -1.075 -9.259 -16.518 1.00 97.69 113 PHE A N 1
ATOM 844 C CA . PHE A 1 113 ? -0.426 -8.062 -17.064 1.00 97.69 113 PHE A CA 1
ATOM 845 C C . PHE A 1 113 ? 1.018 -8.363 -17.465 1.00 97.69 113 PHE A C 1
ATOM 847 O O . PHE A 1 113 ? 1.750 -8.990 -16.703 1.00 97.69 113 PHE A O 1
ATOM 854 N N . LYS A 1 114 ? 1.430 -7.919 -18.657 1.00 98.06 114 LYS A N 1
ATOM 855 C CA . LYS A 1 114 ? 2.820 -8.010 -19.124 1.00 98.06 114 LYS A CA 1
ATOM 856 C C . LYS A 1 114 ? 3.572 -6.766 -18.654 1.00 98.06 114 LYS A C 1
ATOM 858 O O . LYS A 1 114 ? 3.454 -5.722 -19.289 1.00 98.06 114 LYS A O 1
ATOM 863 N N . ALA A 1 115 ? 4.293 -6.889 -17.546 1.00 97.56 115 ALA A N 1
ATOM 864 C CA . ALA A 1 115 ? 5.112 -5.817 -17.003 1.00 97.56 115 ALA A CA 1
ATOM 865 C C . ALA A 1 115 ? 6.445 -5.739 -17.752 1.00 97.56 115 ALA A C 1
ATOM 867 O O . ALA A 1 115 ? 7.070 -6.768 -18.042 1.00 97.56 115 ALA A O 1
ATOM 868 N N . ARG A 1 116 ? 6.880 -4.514 -18.049 1.00 97.75 116 ARG A N 1
ATOM 869 C CA . ARG A 1 116 ? 8.207 -4.266 -18.613 1.00 97.75 116 ARG A CA 1
ATOM 870 C C . ARG A 1 116 ? 9.254 -4.486 -17.522 1.00 97.75 116 ARG A C 1
ATOM 872 O O . ARG A 1 116 ? 9.111 -4.014 -16.393 1.00 97.75 116 ARG A O 1
ATOM 879 N N . GLY A 1 117 ? 10.301 -5.230 -17.848 1.00 96.38 117 GLY A N 1
ATOM 880 C CA . GLY A 1 117 ? 11.459 -5.414 -16.986 1.00 96.38 117 GLY A CA 1
ATOM 881 C C . GLY A 1 117 ? 12.355 -4.176 -16.966 1.00 96.38 117 GLY A C 1
ATOM 882 O O . GLY A 1 117 ? 12.068 -3.157 -17.595 1.00 96.38 117 GLY A O 1
ATOM 883 N N . ASN A 1 118 ? 13.470 -4.296 -16.257 1.00 95.44 118 ASN A N 1
ATOM 884 C CA . ASN A 1 118 ? 14.547 -3.319 -16.225 1.00 95.44 118 ASN A CA 1
ATOM 885 C C . ASN A 1 118 ? 15.865 -4.024 -16.594 1.00 95.44 118 ASN A C 1
ATOM 887 O O . ASN A 1 118 ? 16.538 -4.575 -15.715 1.00 95.44 118 ASN A O 1
ATOM 891 N N . PRO A 1 119 ? 16.223 -4.067 -17.893 1.00 93.88 119 PRO A N 1
ATOM 892 C CA . PRO A 1 119 ? 17.408 -4.778 -18.366 1.00 93.88 119 PRO A CA 1
ATOM 893 C C . PRO A 1 119 ? 18.716 -4.285 -17.741 1.00 93.88 119 PRO A C 1
ATOM 895 O O . PRO A 1 119 ? 19.601 -5.105 -17.496 1.00 93.88 119 PRO A O 1
ATOM 898 N N . ASP A 1 120 ? 18.812 -2.993 -17.413 1.00 93.81 120 ASP A N 1
ATOM 899 C CA . ASP A 1 120 ? 19.992 -2.396 -16.769 1.00 93.81 120 ASP A CA 1
ATOM 900 C C . ASP A 1 120 ? 20.209 -2.936 -15.347 1.00 93.81 120 ASP A C 1
ATOM 902 O O . ASP A 1 120 ? 21.318 -2.904 -14.821 1.00 93.81 120 ASP A O 1
ATOM 906 N N . GLN A 1 121 ? 19.152 -3.480 -14.739 1.00 93.38 121 GLN A N 1
ATOM 907 C CA . GLN A 1 121 ? 19.170 -4.153 -13.441 1.00 93.38 121 GLN A CA 1
ATOM 908 C C . GLN A 1 121 ? 19.084 -5.683 -13.567 1.00 93.38 121 GLN A C 1
ATOM 910 O O . GLN A 1 121 ? 18.875 -6.384 -12.580 1.00 93.38 121 GLN A O 1
ATOM 915 N N . GLY A 1 122 ? 19.205 -6.227 -14.783 1.00 94.25 122 GLY A N 1
ATOM 916 C CA . GLY A 1 122 ? 19.100 -7.665 -15.038 1.00 94.25 122 GLY A CA 1
ATOM 917 C C . GLY A 1 122 ? 17.678 -8.234 -14.937 1.00 94.25 122 GLY A C 1
ATOM 918 O O . GLY A 1 122 ? 17.505 -9.454 -14.966 1.00 94.25 122 GLY A O 1
ATOM 919 N N . VAL A 1 123 ? 16.650 -7.384 -14.858 1.00 96.06 123 VAL A N 1
ATOM 920 C CA . VAL A 1 123 ? 15.243 -7.795 -14.777 1.00 96.06 123 VAL A CA 1
ATOM 921 C C . VAL A 1 123 ? 14.660 -7.893 -16.187 1.00 96.06 123 VAL A C 1
ATOM 923 O O . VAL A 1 123 ? 14.541 -6.896 -16.896 1.00 96.06 123 VAL A O 1
ATOM 926 N N . LYS A 1 124 ? 14.259 -9.097 -16.601 1.00 97.31 124 LYS A N 1
ATOM 927 C CA . LYS A 1 124 ? 13.548 -9.323 -17.873 1.00 97.31 124 LYS A CA 1
ATOM 928 C C . LYS A 1 124 ? 12.067 -8.973 -17.741 1.00 97.31 124 LYS A C 1
ATOM 930 O O . LYS A 1 124 ? 11.534 -8.998 -16.637 1.00 97.31 124 LYS A O 1
ATOM 935 N N . ASP A 1 125 ? 11.401 -8.716 -18.865 1.00 98.06 125 ASP A N 1
ATOM 936 C CA . ASP A 1 125 ? 9.937 -8.625 -18.918 1.00 98.06 125 ASP A CA 1
ATOM 937 C C . ASP A 1 125 ? 9.286 -9.859 -18.282 1.00 98.06 125 ASP A C 1
ATOM 939 O O . ASP A 1 125 ? 9.752 -10.992 -18.453 1.00 98.06 125 ASP A O 1
ATOM 943 N N . TYR A 1 126 ? 8.188 -9.640 -17.564 1.00 97.94 126 TYR A N 1
ATOM 944 C CA . TYR A 1 126 ? 7.515 -10.680 -16.793 1.00 97.94 126 TYR A CA 1
ATOM 945 C C . TYR A 1 126 ? 5.995 -10.511 -16.822 1.00 97.94 126 TYR A C 1
ATOM 947 O O . TYR A 1 126 ? 5.453 -9.504 -17.278 1.00 97.94 126 TYR A O 1
ATOM 955 N N . VAL A 1 127 ? 5.280 -11.546 -16.375 1.00 97.25 127 VAL A N 1
ATOM 956 C CA . VAL A 1 127 ? 3.815 -11.541 -16.324 1.00 97.25 127 VAL A CA 1
ATOM 957 C C . VAL A 1 127 ? 3.358 -11.571 -14.878 1.00 97.25 127 VAL A C 1
ATOM 959 O O . VAL A 1 127 ? 3.577 -12.563 -14.185 1.00 97.25 127 VAL A O 1
ATOM 962 N N . ILE A 1 128 ? 2.644 -10.530 -14.463 1.00 95.69 128 ILE A N 1
ATOM 963 C CA . ILE A 1 128 ? 1.910 -10.507 -13.199 1.00 95.69 128 ILE A CA 1
ATOM 964 C C . ILE A 1 128 ? 0.624 -11.305 -13.419 1.00 95.69 128 ILE A C 1
ATOM 966 O O . ILE A 1 128 ? -0.281 -10.868 -14.134 1.00 95.69 128 ILE A O 1
ATOM 970 N N . LYS A 1 129 ? 0.584 -12.529 -12.882 1.00 91.69 129 LYS A N 1
ATOM 971 C CA . LYS A 1 129 ? -0.456 -13.529 -13.194 1.00 91.69 129 LYS A CA 1
ATOM 972 C C . LYS A 1 129 ? -1.711 -13.416 -12.334 1.00 91.69 129 LYS A C 1
ATOM 974 O O . LYS A 1 129 ? -2.784 -13.796 -12.789 1.00 91.69 129 LYS A O 1
ATOM 979 N N . ASN A 1 130 ? -1.567 -12.967 -11.094 1.00 86.62 130 ASN A N 1
ATOM 980 C CA . ASN A 1 130 ? -2.644 -12.867 -10.115 1.00 86.62 130 ASN A CA 1
ATOM 981 C C . ASN A 1 130 ? -2.494 -11.580 -9.301 1.00 86.62 130 ASN A C 1
ATOM 983 O O . ASN A 1 130 ? -1.473 -10.909 -9.405 1.00 86.62 130 ASN A O 1
ATOM 987 N N . SER A 1 131 ? -3.540 -11.224 -8.569 1.00 87.62 131 SER A N 1
ATOM 988 C CA . SER A 1 131 ? -3.618 -10.121 -7.607 1.00 87.62 131 SER A CA 1
ATOM 989 C C . SER A 1 131 ? -4.812 -10.433 -6.678 1.00 87.62 131 SER A C 1
ATOM 991 O O . SER A 1 131 ? -5.557 -11.374 -6.985 1.00 87.62 131 SER A O 1
ATOM 993 N N . SER A 1 132 ? -4.998 -9.757 -5.542 1.00 81.25 132 SER A N 1
ATOM 994 C CA . SER A 1 132 ? -6.068 -10.098 -4.581 1.00 81.25 132 SER A CA 1
ATOM 995 C C . SER A 1 132 ? -7.470 -9.933 -5.171 1.00 81.25 132 SER A C 1
ATOM 997 O O . SER A 1 132 ? -8.288 -10.843 -5.033 1.00 81.25 132 SER A O 1
ATOM 999 N N . ALA A 1 133 ? -7.713 -8.855 -5.920 1.00 80.88 133 ALA A N 1
ATOM 1000 C CA . ALA A 1 133 ? -9.007 -8.568 -6.553 1.00 80.88 133 ALA A CA 1
ATOM 1001 C C . ALA A 1 133 ? -8.980 -8.582 -8.097 1.00 80.88 133 ALA A C 1
ATOM 1003 O O . ALA A 1 133 ? -9.875 -8.062 -8.769 1.00 80.88 133 ALA A O 1
ATOM 1004 N N . GLY A 1 134 ? -7.941 -9.161 -8.705 1.00 84.06 134 GLY A N 1
ATOM 1005 C CA . GLY A 1 134 ? -7.756 -9.205 -10.164 1.00 84.06 134 GLY A CA 1
ATOM 1006 C C . GLY A 1 134 ? -7.322 -7.873 -10.802 1.00 84.06 134 GLY A C 1
ATOM 1007 O O . GLY A 1 134 ? -7.155 -7.787 -12.027 1.00 84.06 134 GLY A O 1
ATOM 1008 N N . ARG A 1 135 ? -7.128 -6.833 -9.987 1.00 92.19 135 ARG A N 1
ATOM 1009 C CA . ARG A 1 135 ? -6.506 -5.560 -10.348 1.00 92.19 135 ARG A CA 1
ATOM 1010 C C . ARG A 1 135 ? -5.410 -5.200 -9.350 1.00 92.19 135 ARG A C 1
ATOM 1012 O O . ARG A 1 135 ? -5.355 -5.773 -8.274 1.00 92.19 135 ARG A O 1
ATOM 1019 N N . PHE A 1 136 ? -4.525 -4.302 -9.760 1.00 96.50 136 PHE A N 1
ATOM 1020 C CA . PHE A 1 136 ? -3.460 -3.733 -8.934 1.00 96.50 136 PHE A CA 1
ATOM 1021 C C . PHE A 1 136 ? -3.063 -2.366 -9.502 1.00 96.50 136 PHE A C 1
ATOM 1023 O O . PHE A 1 136 ? -3.509 -1.989 -10.598 1.00 96.50 136 PHE A O 1
ATOM 1030 N N . ILE A 1 137 ? -2.220 -1.624 -8.786 1.00 98.06 137 ILE A N 1
ATOM 1031 C CA . ILE A 1 137 ? -1.700 -0.330 -9.239 1.00 98.06 137 ILE A CA 1
ATOM 1032 C C . ILE A 1 137 ? -0.172 -0.300 -9.242 1.00 98.06 137 ILE A C 1
ATOM 1034 O O . ILE A 1 137 ? 0.492 -1.154 -8.659 1.00 98.06 137 ILE A O 1
ATOM 1038 N N . GLY A 1 138 ? 0.402 0.671 -9.944 1.00 97.25 138 GLY A N 1
ATOM 1039 C CA . GLY A 1 138 ? 1.846 0.891 -9.955 1.00 97.25 138 GLY A CA 1
ATOM 1040 C C . GLY A 1 138 ? 2.320 1.663 -11.173 1.00 97.25 138 GLY A C 1
ATOM 1041 O O . GLY A 1 138 ? 1.527 2.099 -12.016 1.00 97.25 138 GLY A O 1
ATOM 1042 N N . VAL A 1 139 ? 3.631 1.809 -11.293 1.00 96.75 139 VAL A N 1
ATOM 1043 C CA . VAL A 1 139 ? 4.258 2.514 -12.410 1.00 96.75 139 VAL A CA 1
ATOM 1044 C C . VAL A 1 139 ? 5.037 1.491 -13.220 1.00 96.75 139 VAL A C 1
ATOM 1046 O O . VAL A 1 139 ? 6.052 0.991 -12.768 1.00 96.75 139 VAL A O 1
ATOM 1049 N N . ASP A 1 140 ? 4.571 1.145 -14.418 1.00 96.69 140 ASP A N 1
ATOM 1050 C CA . ASP A 1 140 ? 5.281 0.190 -15.276 1.00 96.69 140 ASP A CA 1
ATOM 1051 C C . ASP A 1 140 ? 6.593 0.790 -15.822 1.00 96.69 140 ASP A C 1
ATOM 1053 O O . ASP A 1 140 ? 6.667 1.997 -16.083 1.00 96.69 140 ASP A O 1
ATOM 1057 N N . ASN A 1 141 ? 7.632 -0.035 -16.005 1.00 95.12 141 ASN A N 1
ATOM 1058 C CA . ASN A 1 141 ? 8.939 0.422 -16.500 1.00 95.12 141 ASN A CA 1
ATOM 1059 C C . ASN A 1 141 ? 8.805 1.138 -17.842 1.00 95.12 141 ASN A C 1
ATOM 1061 O O . ASN A 1 141 ? 8.083 0.680 -18.711 1.00 95.12 141 ASN A O 1
ATOM 1065 N N . GLY A 1 142 ? 9.497 2.260 -18.042 1.00 88.88 142 GLY A N 1
ATOM 1066 C CA . GLY A 1 142 ? 9.362 3.070 -19.262 1.00 88.88 142 GLY A CA 1
ATOM 1067 C C . GLY A 1 142 ? 8.147 4.003 -19.268 1.00 88.88 142 GLY A C 1
ATOM 1068 O O . GLY A 1 142 ? 7.775 4.529 -20.318 1.00 88.88 142 GLY A O 1
ATOM 1069 N N . ARG A 1 143 ? 7.509 4.206 -18.112 1.00 91.19 143 ARG A N 1
ATOM 1070 C CA . ARG A 1 143 ? 6.611 5.334 -17.852 1.00 91.19 143 ARG A CA 1
ATOM 1071 C C . ARG A 1 143 ? 7.366 6.396 -17.050 1.00 91.19 143 ARG A C 1
ATOM 1073 O O . ARG A 1 143 ? 8.139 6.050 -16.159 1.00 91.19 143 ARG A O 1
ATOM 1080 N N . ALA A 1 144 ? 7.175 7.668 -17.394 1.00 86.88 144 ALA A N 1
ATOM 1081 C CA . ALA A 1 144 ? 7.790 8.769 -16.661 1.00 86.88 144 ALA A CA 1
ATOM 1082 C C . ALA A 1 144 ? 7.094 8.950 -15.306 1.00 86.88 144 ALA A C 1
ATOM 1084 O O . ALA A 1 144 ? 5.864 9.017 -15.256 1.00 86.88 144 ALA A O 1
ATOM 1085 N N . VAL A 1 145 ? 7.887 9.036 -14.240 1.00 86.88 145 VAL A N 1
ATOM 1086 C CA . VAL A 1 145 ? 7.421 9.456 -12.914 1.00 86.88 145 VAL A CA 1
ATOM 1087 C C . VAL A 1 145 ? 7.337 10.980 -12.865 1.00 86.88 145 VAL A C 1
ATOM 1089 O O . VAL A 1 145 ? 8.170 11.666 -13.460 1.00 86.88 145 VAL A O 1
ATOM 1092 N N . ASN A 1 146 ? 6.301 11.523 -12.230 1.00 88.19 146 ASN A N 1
ATOM 1093 C CA . ASN A 1 146 ? 6.020 12.963 -12.263 1.00 88.19 146 ASN A CA 1
ATOM 1094 C C . ASN A 1 146 ? 5.315 13.512 -11.009 1.00 88.19 146 ASN A C 1
ATOM 1096 O O . ASN A 1 146 ? 4.728 14.594 -11.075 1.00 88.19 146 ASN A O 1
ATOM 1100 N N . GLY A 1 147 ? 5.345 12.789 -9.888 1.00 92.31 147 GLY A N 1
ATOM 1101 C CA . GLY A 1 147 ? 4.618 13.170 -8.675 1.00 92.31 147 GLY A CA 1
ATOM 1102 C C . GLY A 1 147 ? 3.114 12.909 -8.787 1.00 92.31 147 GLY A C 1
ATOM 1103 O O . GLY A 1 147 ? 2.315 13.650 -8.205 1.00 92.31 147 GLY A O 1
ATOM 1104 N N . SER A 1 148 ? 2.713 11.904 -9.575 1.00 96.81 148 SER A N 1
ATOM 1105 C CA . SER A 1 148 ? 1.333 11.420 -9.544 1.00 96.81 148 SER A CA 1
ATOM 1106 C C . SER A 1 148 ? 1.068 10.745 -8.210 1.00 96.81 148 SER A C 1
ATOM 1108 O O . SER A 1 148 ? 1.929 10.061 -7.660 1.00 96.81 148 SER A O 1
ATOM 1110 N N . TRP A 1 149 ? -0.156 10.877 -7.719 1.00 98.06 149 TRP A N 1
ATOM 1111 C CA . TRP A 1 149 ? -0.541 10.266 -6.458 1.00 98.06 149 TRP A CA 1
ATOM 1112 C C . TRP A 1 149 ? -1.949 9.701 -6.493 1.00 98.06 149 TRP A C 1
ATOM 1114 O O . TRP A 1 149 ? -2.801 10.142 -7.268 1.00 98.06 149 TRP A O 1
ATOM 1124 N N . LEU A 1 150 ? -2.177 8.727 -5.619 1.00 98.25 150 LEU A N 1
ATOM 1125 C CA . LEU A 1 150 ? -3.469 8.149 -5.284 1.00 98.25 150 LEU A CA 1
ATOM 1126 C C . LEU A 1 150 ? -3.773 8.457 -3.818 1.00 98.25 150 LEU A C 1
ATOM 1128 O O . LEU A 1 150 ? -2.917 8.263 -2.958 1.00 98.25 150 LEU A O 1
ATOM 1132 N N . LYS A 1 151 ? -4.992 8.910 -3.536 1.00 98.00 151 LYS A N 1
ATOM 1133 C CA . LYS A 1 151 ? -5.490 9.157 -2.183 1.00 98.00 151 LYS A CA 1
ATOM 1134 C C . LYS A 1 151 ? -6.480 8.073 -1.801 1.00 98.00 151 LYS A C 1
ATOM 1136 O O . LYS A 1 151 ? -7.424 7.799 -2.541 1.00 98.00 151 LYS A O 1
ATOM 1141 N N . TYR A 1 152 ? -6.298 7.519 -0.616 1.00 95.69 152 TYR A N 1
ATOM 1142 C CA . TYR A 1 152 ? -7.193 6.559 0.011 1.00 95.69 152 TYR A CA 1
ATOM 1143 C C . TYR A 1 152 ? -7.819 7.194 1.244 1.00 95.69 152 TYR A C 1
ATOM 1145 O O . TYR A 1 152 ? -7.208 8.041 1.899 1.00 95.69 152 TYR A O 1
ATOM 1153 N N . ARG A 1 153 ? -9.031 6.753 1.575 1.00 91.19 153 ARG A N 1
ATOM 1154 C CA . ARG A 1 153 ? -9.712 7.100 2.818 1.00 91.19 153 ARG A CA 1
ATOM 1155 C C . ARG A 1 153 ? -9.976 5.821 3.594 1.00 91.19 153 ARG A C 1
ATOM 1157 O O . ARG A 1 153 ? -10.431 4.836 3.021 1.00 91.19 153 ARG A O 1
ATOM 1164 N N . PHE A 1 154 ? -9.697 5.834 4.889 1.00 86.19 154 PHE A N 1
ATOM 1165 C CA . PHE A 1 154 ? -9.920 4.681 5.754 1.00 86.19 154 PHE A CA 1
ATOM 1166 C C . PHE A 1 154 ? -10.385 5.130 7.137 1.00 86.19 154 PHE A C 1
ATOM 1168 O O . PHE A 1 154 ? -10.163 6.269 7.544 1.00 86.19 154 PHE A O 1
ATOM 1175 N N . THR A 1 155 ? -11.062 4.233 7.856 1.00 85.31 155 THR A N 1
ATOM 1176 C CA . THR A 1 155 ? -11.558 4.513 9.208 1.00 85.31 155 THR A CA 1
ATOM 1177 C C . THR A 1 155 ? -10.780 3.701 10.227 1.00 85.31 155 THR A C 1
ATOM 1179 O O . THR A 1 155 ? -10.716 2.475 10.153 1.00 85.31 155 THR A O 1
ATOM 1182 N N . VAL A 1 156 ? -10.217 4.393 11.211 1.00 85.31 156 VAL A N 1
ATOM 1183 C CA . VAL A 1 156 ? -9.524 3.796 12.345 1.00 85.31 156 VAL A CA 1
ATOM 1184 C C . VAL A 1 156 ? -10.532 3.555 13.472 1.00 85.31 156 VAL A C 1
ATOM 1186 O O . VAL A 1 156 ? -11.067 4.516 14.030 1.00 85.31 156 VAL A O 1
ATOM 1189 N N . PRO A 1 157 ? -10.797 2.290 13.855 1.00 81.94 157 PRO A N 1
ATOM 1190 C CA . PRO A 1 157 ? -11.797 1.965 14.876 1.00 81.94 157 PRO A CA 1
ATOM 1191 C C . PRO A 1 157 ? -11.323 2.282 16.299 1.00 81.94 157 PRO A C 1
ATOM 1193 O O . PRO A 1 157 ? -12.133 2.408 17.216 1.00 81.94 157 PRO A O 1
ATOM 1196 N N . ARG A 1 158 ? -10.005 2.379 16.504 1.00 83.94 158 ARG A N 1
ATOM 1197 C CA . ARG A 1 158 ? -9.398 2.672 17.801 1.00 83.94 158 ARG A CA 1
ATOM 1198 C C . ARG A 1 158 ? -8.089 3.428 17.627 1.00 83.94 158 ARG A C 1
ATOM 1200 O O . ARG A 1 158 ? -7.193 2.950 16.931 1.00 83.94 158 ARG A O 1
ATOM 1207 N N . ALA A 1 159 ? -7.974 4.550 18.327 1.00 90.00 159 ALA A N 1
ATOM 1208 C CA . ALA A 1 159 ? -6.742 5.315 18.422 1.00 90.00 159 ALA A CA 1
ATOM 1209 C C . ALA A 1 159 ? -5.561 4.465 18.928 1.00 90.00 159 ALA A C 1
ATOM 1211 O O . ALA A 1 159 ? -5.733 3.546 19.740 1.00 90.00 159 ALA A O 1
ATOM 1212 N N . GLY A 1 160 ? -4.360 4.796 18.467 1.00 93.06 160 GLY A N 1
ATOM 1213 C CA . GLY A 1 160 ? -3.106 4.193 18.902 1.00 93.06 160 GLY A CA 1
ATOM 1214 C C . GLY A 1 160 ? -2.133 3.956 17.751 1.00 93.06 160 GLY A C 1
ATOM 1215 O O . GLY A 1 160 ? -2.286 4.491 16.656 1.00 93.06 160 GLY A O 1
ATOM 1216 N N . LYS A 1 161 ? -1.148 3.088 17.999 1.00 93.88 161 LYS A N 1
ATOM 1217 C CA . LYS A 1 161 ? -0.127 2.707 17.016 1.00 93.88 161 LYS A CA 1
ATOM 1218 C C . LYS A 1 161 ? -0.647 1.656 16.046 1.00 93.88 161 LYS A C 1
ATOM 1220 O O . LYS A 1 161 ? -0.997 0.547 16.458 1.00 93.88 161 LYS A O 1
ATOM 1225 N N . TRP A 1 162 ? -0.616 2.001 14.768 1.00 93.69 162 TRP A N 1
ATOM 1226 C CA . TRP A 1 162 ? -0.945 1.130 13.650 1.00 93.69 162 TRP A CA 1
ATOM 1227 C C . TRP A 1 162 ? 0.296 0.833 12.811 1.00 93.69 162 TRP A C 1
ATOM 1229 O O . TRP A 1 162 ? 1.165 1.681 12.628 1.00 93.69 162 TRP A O 1
ATOM 1239 N N . TYR A 1 163 ? 0.371 -0.393 12.306 1.00 92.12 163 TYR A N 1
ATOM 1240 C CA . TYR A 1 163 ? 1.480 -0.925 11.524 1.00 92.12 163 TYR A CA 1
ATOM 1241 C C . TYR A 1 163 ? 0.958 -1.352 10.164 1.00 92.12 163 TYR A C 1
ATOM 1243 O O . TYR A 1 163 ? 0.129 -2.264 10.078 1.00 92.12 163 TYR A O 1
ATOM 1251 N N . PHE A 1 164 ? 1.429 -0.668 9.128 1.00 93.94 164 PHE A N 1
ATOM 1252 C CA . PHE A 1 164 ? 0.944 -0.815 7.765 1.00 93.94 164 PHE A CA 1
ATOM 1253 C C . PHE A 1 164 ? 1.828 -1.781 6.981 1.00 93.94 164 PHE A C 1
ATOM 1255 O O . PHE A 1 164 ? 3.021 -1.934 7.252 1.00 93.94 164 PHE A O 1
ATOM 1262 N N . TRP A 1 165 ? 1.210 -2.430 6.008 1.00 93.44 165 TRP A N 1
ATOM 1263 C CA . TRP A 1 165 ? 1.796 -3.407 5.117 1.00 93.44 165 TRP A CA 1
ATOM 1264 C C . TRP A 1 165 ? 1.290 -3.178 3.703 1.00 93.44 165 TRP A C 1
ATOM 1266 O O . TRP A 1 165 ? 0.107 -2.915 3.523 1.00 93.44 165 TRP A O 1
ATOM 1276 N N . GLY A 1 166 ? 2.154 -3.341 2.712 1.00 93.75 166 GLY A N 1
ATOM 1277 C CA . GLY A 1 166 ? 1.810 -3.296 1.297 1.00 93.75 166 GLY A CA 1
ATOM 1278 C C . GLY A 1 166 ? 2.190 -4.610 0.642 1.00 93.75 166 GLY A C 1
ATOM 1279 O O . GLY A 1 166 ? 3.291 -5.112 0.861 1.00 93.75 166 GLY A O 1
ATOM 1280 N N . ARG A 1 167 ? 1.291 -5.186 -0.150 1.00 94.12 167 ARG A N 1
ATOM 1281 C CA . ARG A 1 167 ? 1.591 -6.351 -0.980 1.00 94.12 167 ARG A CA 1
ATOM 1282 C C . ARG A 1 167 ? 2.174 -5.859 -2.291 1.00 94.12 167 ARG A C 1
ATOM 1284 O O . ARG A 1 167 ? 1.436 -5.350 -3.127 1.00 94.12 167 ARG A O 1
ATOM 1291 N N . VAL A 1 168 ? 3.484 -5.974 -2.451 1.00 95.69 168 VAL A N 1
ATOM 1292 C CA . VAL A 1 168 ? 4.231 -5.288 -3.508 1.00 95.69 168 VAL A CA 1
ATOM 1293 C C . VAL A 1 168 ? 5.034 -6.241 -4.380 1.00 95.69 168 VAL A C 1
ATOM 1295 O O . VAL A 1 168 ? 5.370 -7.357 -3.977 1.00 95.69 168 VAL A O 1
ATOM 1298 N N . ILE A 1 169 ? 5.330 -5.767 -5.585 1.00 96.25 169 ILE A N 1
ATOM 1299 C CA . ILE A 1 169 ? 6.369 -6.287 -6.469 1.00 96.25 169 ILE A CA 1
ATOM 1300 C C . ILE A 1 169 ? 7.442 -5.203 -6.562 1.00 96.25 169 ILE A C 1
ATOM 1302 O O . ILE A 1 169 ? 7.149 -4.070 -6.951 1.00 96.25 169 ILE A O 1
ATOM 1306 N N . ALA A 1 170 ? 8.667 -5.578 -6.198 1.00 95.50 170 ALA A N 1
ATOM 1307 C CA . ALA A 1 170 ? 9.850 -4.727 -6.188 1.00 95.50 170 ALA A CA 1
ATOM 1308 C C . ALA A 1 170 ? 11.013 -5.519 -6.811 1.00 95.50 170 ALA A C 1
ATOM 1310 O O . ALA A 1 170 ? 11.667 -6.302 -6.113 1.00 95.50 170 ALA A O 1
ATOM 1311 N N . PRO A 1 171 ? 11.217 -5.428 -8.137 1.00 95.88 171 PRO A N 1
ATOM 1312 C CA . PRO A 1 171 ? 12.095 -6.356 -8.844 1.00 95.88 171 PRO A CA 1
ATOM 1313 C C . PRO A 1 171 ? 13.576 -5.963 -8.849 1.00 95.88 171 PRO A C 1
ATOM 1315 O O . PRO A 1 171 ? 14.396 -6.778 -9.268 1.00 95.88 171 PRO A O 1
ATOM 1318 N N . SER A 1 172 ? 13.945 -4.748 -8.436 1.00 94.88 172 SER A N 1
ATOM 1319 C CA . SER A 1 172 ? 15.349 -4.319 -8.376 1.00 94.88 172 SER A CA 1
ATOM 1320 C C . SER A 1 172 ? 15.538 -3.062 -7.530 1.00 94.88 172 SER A C 1
ATOM 1322 O O . SER A 1 172 ? 14.564 -2.405 -7.196 1.00 94.88 172 SER A O 1
ATOM 1324 N N . VAL A 1 173 ? 16.789 -2.664 -7.278 1.00 91.94 173 VAL A N 1
ATOM 1325 C CA . VAL A 1 173 ? 17.139 -1.427 -6.545 1.00 91.94 173 VAL A CA 1
ATOM 1326 C C . VAL A 1 173 ? 16.719 -0.132 -7.246 1.00 91.94 173 VAL A C 1
ATOM 1328 O O . VAL A 1 173 ? 16.728 0.919 -6.630 1.00 91.94 173 VAL A O 1
ATOM 1331 N N . ALA A 1 174 ? 16.377 -0.181 -8.535 1.00 92.75 174 ALA A N 1
ATOM 1332 C CA . ALA A 1 174 ? 15.827 0.972 -9.254 1.00 92.75 174 ALA A CA 1
ATOM 1333 C C . ALA A 1 174 ? 14.293 0.911 -9.378 1.00 92.75 174 ALA A C 1
ATOM 1335 O O . ALA A 1 174 ? 13.690 1.750 -10.046 1.00 92.75 174 ALA A O 1
ATOM 1336 N N . ASN A 1 175 ? 13.678 -0.138 -8.828 1.00 95.00 175 ASN A N 1
ATOM 1337 C CA . ASN A 1 175 ? 12.265 -0.466 -8.946 1.00 95.00 175 ASN A CA 1
ATOM 1338 C C . ASN A 1 175 ? 11.752 -0.994 -7.593 1.00 95.00 175 ASN A C 1
ATOM 1340 O O . ASN A 1 175 ? 11.297 -2.137 -7.500 1.00 95.00 175 ASN A O 1
ATOM 1344 N N . ASN A 1 176 ? 11.906 -0.228 -6.515 1.00 94.69 176 ASN A N 1
ATOM 1345 C CA . ASN A 1 176 ? 11.650 -0.737 -5.167 1.00 94.69 176 ASN A CA 1
ATOM 1346 C C . ASN A 1 176 ? 11.072 0.285 -4.195 1.00 94.69 176 ASN A C 1
ATOM 1348 O O . ASN A 1 176 ? 11.181 0.087 -2.986 1.00 94.69 176 ASN A O 1
ATOM 1352 N N . SER A 1 177 ? 10.442 1.352 -4.676 1.00 95.50 177 SER A N 1
ATOM 1353 C CA . SER A 1 177 ? 9.937 2.358 -3.747 1.00 95.50 177 SER A CA 1
ATOM 1354 C C . SER A 1 177 ? 8.732 3.157 -4.232 1.00 95.50 177 SER A C 1
ATOM 1356 O O . SER A 1 177 ? 8.457 3.284 -5.430 1.00 95.50 177 SER A O 1
ATOM 1358 N N . PHE A 1 178 ? 8.037 3.732 -3.252 1.00 97.06 178 PHE A N 1
ATOM 1359 C CA . PHE A 1 178 ? 7.009 4.761 -3.411 1.00 97.06 178 PHE A CA 1
ATOM 1360 C C . PHE A 1 178 ? 7.264 5.901 -2.426 1.00 97.06 178 PHE A C 1
ATOM 1362 O O . PHE A 1 178 ? 7.899 5.699 -1.395 1.00 97.06 178 PHE A O 1
ATOM 1369 N N . PHE A 1 179 ? 6.722 7.082 -2.703 1.00 97.25 179 PHE A N 1
ATOM 1370 C CA . PHE A 1 179 ? 6.521 8.089 -1.663 1.00 97.25 179 PHE A CA 1
ATOM 1371 C C . PHE A 1 179 ? 5.162 7.862 -0.991 1.00 97.25 179 PHE A C 1
ATOM 1373 O O . PHE A 1 179 ? 4.231 7.324 -1.600 1.00 97.25 179 PHE A O 1
ATOM 1380 N N . TRP A 1 180 ? 5.028 8.269 0.266 1.00 97.19 180 TRP A N 1
ATOM 1381 C CA . TRP A 1 180 ? 3.780 8.156 1.008 1.00 97.19 180 TRP A CA 1
ATOM 1382 C C . TRP A 1 180 ? 3.601 9.284 2.022 1.00 97.19 180 TRP A C 1
ATOM 1384 O O . TRP A 1 180 ? 4.573 9.851 2.510 1.00 97.19 180 TRP A O 1
ATOM 1394 N N . GLY A 1 181 ? 2.347 9.578 2.357 1.00 96.69 181 GLY A N 1
ATOM 1395 C CA . GLY A 1 181 ? 1.969 10.535 3.397 1.00 96.69 181 GLY A CA 1
ATOM 1396 C C . GLY A 1 181 ? 0.631 10.156 4.025 1.00 96.69 181 GLY A C 1
ATOM 1397 O O . GLY A 1 181 ? -0.155 9.416 3.429 1.00 96.69 181 GLY A O 1
ATOM 1398 N N . VAL A 1 182 ? 0.376 10.624 5.245 1.00 97.06 182 VAL A N 1
ATOM 1399 C CA . VAL A 1 182 ? -0.858 10.338 5.993 1.00 97.06 182 VAL A CA 1
ATOM 1400 C C . VAL A 1 182 ? -1.415 11.624 6.564 1.00 97.06 182 VAL A C 1
ATOM 1402 O O . VAL A 1 182 ? -0.670 12.396 7.155 1.00 97.06 182 VAL A O 1
ATOM 1405 N N . ASP A 1 183 ? -2.721 11.823 6.388 1.00 97.00 183 ASP A N 1
ATOM 1406 C CA . ASP A 1 183 ? -3.451 13.021 6.823 1.00 97.00 183 ASP A CA 1
ATOM 1407 C C . ASP A 1 183 ? -2.827 14.340 6.350 1.00 97.00 183 ASP A C 1
ATOM 1409 O O . ASP A 1 183 ? -2.842 15.340 7.065 1.00 97.00 183 ASP A O 1
ATOM 1413 N N . ILE A 1 184 ? -2.298 14.327 5.127 1.00 96.75 184 ILE A N 1
ATOM 1414 C CA . ILE A 1 184 ? -1.780 15.513 4.446 1.00 96.75 184 ILE A CA 1
ATOM 1415 C C . ILE A 1 184 ? -2.805 16.059 3.454 1.00 96.75 184 ILE A C 1
ATOM 1417 O O . ILE A 1 184 ? -3.684 15.344 2.954 1.00 96.75 184 ILE A O 1
ATOM 1421 N N . GLU A 1 185 ? -2.666 17.334 3.121 1.00 96.81 185 GLU A N 1
ATOM 1422 C CA . GLU A 1 185 ? -3.454 17.964 2.077 1.00 96.81 185 GLU A CA 1
ATOM 1423 C C . GLU A 1 185 ? -2.983 17.535 0.680 1.00 96.81 185 GLU A C 1
ATOM 1425 O O . GLU A 1 185 ? -1.819 17.229 0.426 1.00 96.81 185 GLU A O 1
ATOM 1430 N N . ASP A 1 186 ? -3.888 17.570 -0.298 1.00 97.12 186 ASP A N 1
ATOM 1431 C CA . ASP A 1 186 ? -3.602 17.080 -1.658 1.00 97.12 186 ASP A CA 1
ATOM 1432 C C . ASP A 1 186 ? -2.485 17.854 -2.380 1.00 97.12 186 ASP A C 1
ATOM 1434 O O . ASP A 1 186 ? -1.846 17.330 -3.298 1.00 97.12 186 ASP A O 1
ATOM 1438 N N . HIS A 1 187 ? -2.260 19.109 -1.986 1.00 95.19 187 HIS A N 1
ATOM 1439 C CA . HIS A 1 187 ? -1.185 19.945 -2.516 1.00 95.19 187 HIS A CA 1
ATOM 1440 C C . HIS A 1 187 ? 0.173 19.667 -1.852 1.00 95.19 187 HIS A C 1
ATOM 1442 O O . HIS A 1 187 ? 1.198 20.061 -2.405 1.00 95.19 187 HIS A O 1
ATOM 1448 N N . GLU A 1 188 ? 0.184 18.978 -0.709 1.00 96.62 188 GLU A N 1
ATOM 1449 C CA . GLU A 1 188 ? 1.387 18.573 0.020 1.00 96.62 188 GLU A CA 1
ATOM 1450 C C . GLU A 1 188 ? 1.921 17.218 -0.457 1.00 96.62 188 GLU A C 1
ATOM 1452 O O . GLU A 1 188 ? 3.101 16.934 -0.281 1.00 96.62 188 GLU A O 1
ATOM 1457 N N . ALA A 1 189 ? 1.079 16.403 -1.103 1.00 96.69 189 ALA A N 1
ATOM 1458 C CA . ALA A 1 189 ? 1.474 15.139 -1.716 1.00 96.69 189 ALA A CA 1
ATOM 1459 C C . ALA A 1 189 ? 2.375 15.374 -2.943 1.00 96.69 189 ALA A C 1
ATOM 1461 O O . ALA A 1 189 ? 1.907 15.751 -4.029 1.00 96.69 189 ALA A O 1
ATOM 1462 N N . LYS A 1 190 ? 3.678 15.133 -2.769 1.00 93.00 190 LYS A N 1
ATOM 1463 C CA . LYS A 1 190 ? 4.724 15.337 -3.782 1.00 93.00 190 LYS A CA 1
ATOM 1464 C C . LYS A 1 190 ? 5.824 14.282 -3.673 1.00 93.00 190 LYS A C 1
ATOM 1466 O O . LYS A 1 190 ? 5.940 13.575 -2.681 1.00 93.00 190 LYS A O 1
ATOM 1471 N N . ASN A 1 191 ? 6.621 14.169 -4.725 1.00 91.62 191 ASN A N 1
ATOM 1472 C CA . ASN A 1 191 ? 7.701 13.197 -4.864 1.00 91.62 191 ASN A CA 1
ATOM 1473 C C . ASN A 1 191 ? 8.991 13.645 -4.149 1.00 91.62 191 ASN A C 1
ATOM 1475 O O . ASN A 1 191 ? 10.064 13.683 -4.754 1.00 91.62 191 ASN A O 1
ATOM 1479 N N . GLU A 1 192 ? 8.877 14.011 -2.874 1.00 92.31 192 GLU A N 1
ATOM 1480 C CA . GLU A 1 192 ? 9.979 14.488 -2.034 1.00 92.31 192 GLU A CA 1
ATOM 1481 C C . GLU A 1 192 ? 9.913 13.817 -0.651 1.00 92.31 192 GLU A C 1
ATOM 1483 O O . GLU A 1 192 ? 8.830 13.492 -0.171 1.00 92.31 192 GLU A O 1
ATOM 1488 N N . ASP A 1 193 ? 11.071 13.592 -0.024 1.00 92.12 193 ASP A N 1
ATOM 1489 C CA . ASP A 1 193 ? 11.184 13.160 1.379 1.00 92.12 193 ASP A CA 1
ATOM 1490 C C . ASP A 1 193 ? 11.313 14.420 2.242 1.00 92.12 193 ASP A C 1
ATOM 1492 O O . ASP A 1 193 ? 12.347 15.094 2.219 1.00 92.12 193 ASP A O 1
ATOM 1496 N N . ASP A 1 194 ? 10.225 14.806 2.904 1.00 92.00 194 ASP A N 1
ATOM 1497 C CA . ASP A 1 194 ? 10.101 16.081 3.602 1.00 92.00 194 ASP A CA 1
ATOM 1498 C C . ASP A 1 194 ? 9.222 15.975 4.860 1.00 92.00 194 ASP A C 1
ATOM 1500 O O . ASP A 1 194 ? 9.049 14.904 5.429 1.00 92.00 194 ASP A O 1
ATOM 1504 N N . ASN A 1 195 ? 8.693 17.099 5.351 1.00 91.56 195 ASN A N 1
ATOM 1505 C CA . ASN A 1 195 ? 7.869 17.122 6.562 1.00 91.56 195 ASN A CA 1
ATOM 1506 C C . ASN A 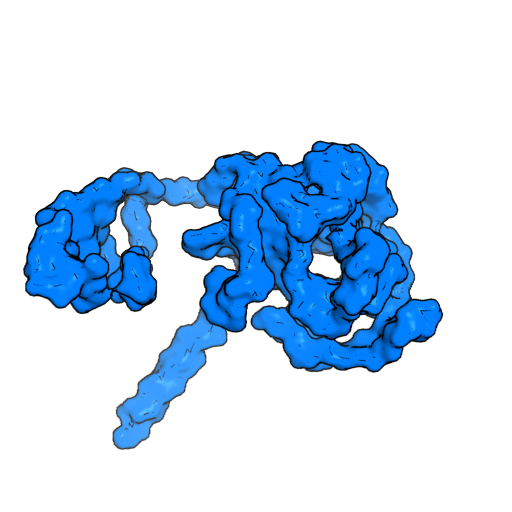1 195 ? 6.471 16.501 6.401 1.00 91.56 195 ASN A C 1
ATOM 1508 O O . ASN A 1 195 ? 5.798 16.329 7.412 1.00 91.56 195 ASN A O 1
ATOM 1512 N N . ASN A 1 196 ? 6.036 16.191 5.179 1.00 94.44 196 ASN A N 1
ATOM 1513 C CA . ASN A 1 196 ? 4.695 15.689 4.876 1.00 94.44 196 ASN A CA 1
ATOM 1514 C C . ASN A 1 196 ? 4.738 14.319 4.185 1.00 94.44 196 ASN A C 1
ATOM 1516 O O . ASN A 1 196 ? 3.854 13.486 4.396 1.00 94.44 196 ASN A O 1
ATOM 1520 N N . CYS A 1 197 ? 5.764 14.077 3.372 1.00 94.75 197 CYS A N 1
ATOM 1521 C CA . CYS A 1 197 ? 5.946 12.843 2.621 1.00 94.75 197 CYS A CA 1
ATOM 1522 C C . CYS A 1 197 ? 7.228 12.124 3.047 1.00 94.75 197 CYS A C 1
ATOM 1524 O O . CYS A 1 197 ? 8.237 12.746 3.360 1.00 94.75 197 CYS A O 1
ATOM 1526 N N . ASN A 1 198 ? 7.200 10.796 3.021 1.00 94.44 198 ASN A N 1
ATOM 1527 C CA . ASN A 1 198 ? 8.368 9.955 3.248 1.00 94.44 198 ASN A CA 1
ATOM 1528 C C . ASN A 1 198 ? 8.474 8.879 2.162 1.00 94.44 198 ASN A C 1
ATOM 1530 O O . ASN A 1 198 ? 7.600 8.760 1.303 1.00 94.44 198 ASN A O 1
ATOM 1534 N N . ILE A 1 199 ? 9.547 8.095 2.181 1.00 94.56 199 ILE A N 1
ATOM 1535 C CA . ILE A 1 199 ? 9.796 7.029 1.216 1.00 94.56 199 ILE A CA 1
ATOM 1536 C C . ILE A 1 199 ? 9.480 5.684 1.863 1.00 94.56 199 ILE A C 1
ATOM 1538 O O . ILE A 1 199 ? 9.887 5.398 2.988 1.00 94.56 199 ILE A O 1
ATOM 1542 N N . TRP A 1 200 ? 8.720 4.875 1.132 1.00 94.94 200 TRP A N 1
ATOM 1543 C CA . TRP A 1 200 ? 8.496 3.473 1.418 1.00 94.94 200 TRP A CA 1
ATOM 1544 C C . TRP A 1 200 ? 9.449 2.661 0.555 1.00 94.94 200 TRP A C 1
ATOM 1546 O O . TRP A 1 200 ? 9.225 2.509 -0.645 1.00 94.94 200 TRP A O 1
ATOM 1556 N N . ASP A 1 201 ? 10.510 2.168 1.176 1.00 92.69 201 ASP A N 1
ATOM 1557 C CA . ASP A 1 201 ? 11.581 1.432 0.518 1.00 92.69 201 ASP A CA 1
ATOM 1558 C C . ASP A 1 201 ? 11.433 -0.080 0.703 1.00 92.69 201 ASP A C 1
ATOM 1560 O O . ASP A 1 201 ? 11.176 -0.558 1.812 1.00 92.69 201 ASP A O 1
ATOM 1564 N N . PHE A 1 202 ? 11.666 -0.843 -0.365 1.00 92.06 202 PHE A N 1
ATOM 1565 C CA . PHE A 1 202 ? 11.634 -2.304 -0.362 1.00 92.06 202 PHE A CA 1
ATOM 1566 C C . PHE A 1 202 ? 13.042 -2.868 -0.601 1.00 92.06 202 PHE A C 1
ATOM 1568 O O . PHE A 1 202 ? 13.705 -2.530 -1.577 1.00 92.06 202 PHE A O 1
ATOM 1575 N N . PHE A 1 203 ? 13.512 -3.762 0.275 1.00 88.00 203 PHE A N 1
ATOM 1576 C CA . PHE A 1 203 ? 14.795 -4.479 0.122 1.00 88.00 203 PHE A CA 1
ATOM 1577 C C . PHE A 1 203 ? 16.064 -3.606 -0.004 1.00 88.00 203 PHE A C 1
ATOM 1579 O O . PHE A 1 203 ? 17.081 -4.072 -0.513 1.00 88.00 203 PHE A O 1
ATOM 1586 N N . GLU A 1 204 ? 16.048 -2.365 0.483 1.00 83.12 204 GLU A N 1
ATOM 1587 C CA . GLU A 1 204 ? 17.182 -1.443 0.288 1.00 83.12 204 GLU A CA 1
ATOM 1588 C C . GLU A 1 204 ? 18.508 -1.904 0.898 1.00 83.12 204 GLU A C 1
ATOM 1590 O O . GLU A 1 204 ? 19.581 -1.768 0.297 1.00 83.12 204 GLU A O 1
ATOM 1595 N N . LYS A 1 205 ? 18.424 -2.529 2.075 1.00 79.50 205 LYS A N 1
ATOM 1596 C CA . LYS A 1 205 ? 19.570 -3.117 2.762 1.00 79.50 205 LYS A CA 1
ATOM 1597 C C . LYS A 1 205 ? 20.269 -4.129 1.849 1.00 79.50 205 LYS A C 1
ATOM 1599 O O . LYS A 1 205 ? 19.630 -5.048 1.347 1.00 79.50 205 LYS A O 1
ATOM 1604 N N . GLU A 1 206 ? 21.583 -3.987 1.677 1.00 83.94 206 GLU A N 1
ATOM 1605 C CA . GLU A 1 206 ? 22.362 -4.743 0.688 1.00 83.94 206 GLU A CA 1
ATOM 1606 C C . GLU A 1 206 ? 22.151 -6.261 0.775 1.00 83.94 206 GLU A C 1
ATOM 1608 O O . GLU A 1 206 ? 21.876 -6.902 -0.239 1.00 83.94 206 GLU A O 1
ATOM 1613 N N . GLU A 1 207 ? 22.165 -6.843 1.977 1.00 83.69 207 GLU A N 1
ATOM 1614 C CA . GLU A 1 207 ? 21.939 -8.284 2.150 1.00 83.69 207 GLU A CA 1
ATOM 1615 C C . GLU A 1 207 ? 20.507 -8.755 1.834 1.00 83.69 207 GLU A C 1
ATOM 1617 O O . GLU A 1 207 ? 20.258 -9.958 1.741 1.00 83.69 207 GLU A O 1
ATOM 1622 N N . LEU A 1 208 ? 19.556 -7.832 1.679 1.00 82.50 208 LEU A N 1
ATOM 1623 C CA . LEU A 1 208 ? 18.171 -8.127 1.317 1.00 82.50 208 LEU A CA 1
ATOM 1624 C C . LEU A 1 208 ? 17.919 -8.020 -0.182 1.00 82.50 208 LEU A C 1
ATOM 1626 O O . LEU A 1 208 ? 16.915 -8.543 -0.656 1.00 82.50 208 LEU A O 1
ATOM 1630 N N . ARG A 1 209 ? 18.836 -7.419 -0.945 1.00 85.38 209 ARG A N 1
ATOM 1631 C CA . ARG A 1 209 ? 18.708 -7.250 -2.402 1.00 85.38 209 ARG A CA 1
ATOM 1632 C C . ARG A 1 209 ? 18.612 -8.580 -3.148 1.00 85.38 209 ARG A C 1
ATOM 1634 O O . ARG A 1 209 ? 18.008 -8.655 -4.210 1.00 85.38 209 ARG A O 1
ATOM 1641 N N . GLN A 1 210 ? 19.129 -9.662 -2.565 1.00 84.38 210 GLN A N 1
ATOM 1642 C CA . GLN A 1 210 ? 18.935 -11.025 -3.080 1.00 84.38 210 GLN A CA 1
ATOM 1643 C C . GLN A 1 210 ? 17.462 -11.479 -3.109 1.00 84.38 210 GLN A C 1
ATOM 1645 O O . GLN A 1 210 ? 17.150 -12.502 -3.712 1.00 84.38 210 GLN A O 1
ATOM 1650 N N . HIS A 1 211 ? 16.568 -10.756 -2.433 1.00 87.44 211 HIS A N 1
ATOM 1651 C CA . HIS A 1 211 ? 15.145 -11.063 -2.345 1.00 87.44 211 HIS A CA 1
ATOM 1652 C C . HIS A 1 211 ? 14.272 -10.194 -3.258 1.00 87.44 211 HIS A C 1
ATOM 1654 O O . HIS A 1 211 ? 13.054 -10.384 -3.249 1.00 87.44 211 HIS A O 1
ATOM 1660 N N . TYR A 1 212 ? 14.862 -9.295 -4.061 1.00 92.38 212 TYR A N 1
ATOM 1661 C CA . TYR A 1 212 ? 14.129 -8.618 -5.129 1.00 92.38 212 TYR A CA 1
ATOM 1662 C C . TYR A 1 212 ? 13.344 -9.629 -5.962 1.00 92.38 212 TYR A C 1
ATOM 1664 O O . TYR A 1 212 ? 13.828 -10.719 -6.280 1.00 92.38 212 TYR A O 1
ATOM 1672 N N . THR A 1 213 ? 12.102 -9.283 -6.284 1.00 93.00 213 THR A N 1
ATOM 1673 C CA . THR A 1 213 ? 11.138 -10.273 -6.755 1.00 93.00 213 THR A CA 1
ATOM 1674 C C . THR A 1 213 ? 10.144 -9.695 -7.749 1.00 93.00 213 THR A C 1
ATOM 1676 O O . THR A 1 213 ? 9.794 -8.517 -7.710 1.00 93.00 213 THR A O 1
ATOM 1679 N N . THR A 1 214 ? 9.678 -10.568 -8.641 1.00 94.38 214 THR A N 1
ATOM 1680 C CA . THR A 1 214 ? 8.553 -10.319 -9.558 1.00 94.38 214 THR A CA 1
ATOM 1681 C C . THR A 1 214 ? 7.252 -10.965 -9.066 1.00 94.38 214 THR A C 1
ATOM 1683 O O . THR A 1 214 ? 6.220 -10.863 -9.728 1.00 94.38 214 THR A O 1
ATOM 1686 N N . ASP A 1 215 ? 7.298 -11.604 -7.894 1.00 90.50 215 ASP A N 1
ATOM 1687 C CA . ASP A 1 215 ? 6.154 -12.173 -7.192 1.00 90.50 215 ASP A CA 1
ATOM 1688 C C . ASP A 1 215 ? 5.685 -11.240 -6.070 1.00 90.50 215 ASP A C 1
ATOM 1690 O O . ASP A 1 215 ? 6.473 -10.510 -5.469 1.00 90.50 215 ASP A O 1
ATOM 1694 N N . TRP A 1 216 ? 4.394 -11.298 -5.747 1.00 92.25 216 TRP A N 1
ATOM 1695 C CA . TRP A 1 216 ? 3.820 -10.509 -4.661 1.00 92.25 216 TRP A CA 1
ATOM 1696 C C . TRP A 1 216 ? 4.360 -10.916 -3.292 1.00 92.25 216 TRP A C 1
ATOM 1698 O O . TRP A 1 216 ? 4.177 -12.057 -2.862 1.00 92.25 216 TRP A O 1
ATOM 1708 N N . VAL A 1 217 ? 4.907 -9.949 -2.560 1.00 89.69 217 VAL A N 1
ATOM 1709 C CA . VAL A 1 217 ? 5.383 -10.128 -1.184 1.00 89.69 217 VAL A CA 1
ATOM 1710 C C . VAL A 1 217 ? 4.878 -8.983 -0.316 1.00 89.69 217 VAL A C 1
ATOM 1712 O O . VAL A 1 217 ? 4.720 -7.858 -0.783 1.00 89.69 217 VAL A O 1
ATOM 1715 N N . TRP A 1 218 ? 4.594 -9.258 0.955 1.00 90.38 218 TRP A N 1
ATOM 1716 C CA . TRP A 1 218 ? 4.162 -8.217 1.877 1.00 90.38 218 TRP A CA 1
ATOM 1717 C C . TRP A 1 218 ? 5.345 -7.516 2.533 1.00 90.38 218 TRP A C 1
ATOM 1719 O O . TRP A 1 218 ? 6.179 -8.147 3.186 1.00 90.38 218 TRP A O 1
ATOM 1729 N N . PHE A 1 219 ? 5.356 -6.195 2.418 1.00 90.62 219 PHE A N 1
ATOM 1730 C CA . PHE A 1 219 ? 6.343 -5.301 3.002 1.00 90.62 219 PHE A CA 1
ATOM 1731 C C . PHE A 1 219 ? 5.718 -4.467 4.091 1.00 90.62 219 PHE A C 1
ATOM 1733 O O . PHE A 1 219 ? 4.598 -3.999 3.937 1.00 90.62 219 PHE A O 1
ATOM 1740 N N . ARG A 1 220 ? 6.445 -4.264 5.186 1.00 90.94 220 ARG A N 1
ATOM 1741 C CA . ARG A 1 220 ? 6.043 -3.294 6.203 1.00 90.94 220 ARG A CA 1
ATOM 1742 C C . ARG A 1 220 ? 6.307 -1.889 5.698 1.00 90.94 220 ARG A C 1
ATOM 1744 O O . ARG A 1 220 ? 7.319 -1.670 5.037 1.00 90.94 220 ARG A O 1
ATOM 1751 N N . LEU A 1 221 ? 5.432 -0.959 6.061 1.00 93.38 221 LEU A N 1
ATOM 1752 C CA . LEU A 1 221 ? 5.708 0.464 5.933 1.00 93.38 221 LEU A CA 1
ATOM 1753 C C . LEU A 1 221 ? 6.975 0.803 6.725 1.00 93.38 221 LEU A C 1
ATOM 1755 O O . LEU A 1 221 ? 7.139 0.353 7.863 1.00 93.38 221 LEU A O 1
ATOM 1759 N N . ASN A 1 222 ? 7.861 1.568 6.104 1.00 92.25 222 ASN A N 1
ATOM 1760 C CA . ASN A 1 222 ? 9.039 2.156 6.722 1.00 92.25 222 ASN A CA 1
ATOM 1761 C C . ASN A 1 222 ? 9.102 3.651 6.382 1.00 92.25 222 ASN A C 1
ATOM 1763 O O . ASN A 1 222 ? 8.287 4.174 5.623 1.00 92.25 222 ASN A O 1
ATOM 1767 N N . SER A 1 223 ? 10.050 4.326 7.016 1.00 89.69 223 SER A N 1
ATOM 1768 C CA . SER A 1 223 ? 10.372 5.732 6.805 1.00 89.69 223 SER A CA 1
ATOM 1769 C C . SER A 1 223 ? 11.869 5.801 6.545 1.00 89.69 223 SER A C 1
ATOM 1771 O O . SER A 1 223 ? 12.626 5.284 7.363 1.00 89.69 223 SER A O 1
ATOM 1773 N N . ARG A 1 224 ? 12.324 6.372 5.428 1.00 88.12 224 ARG A N 1
ATOM 1774 C CA . ARG A 1 224 ? 13.757 6.463 5.111 1.00 88.12 224 ARG A CA 1
ATOM 1775 C C . ARG A 1 224 ? 14.473 7.424 6.049 1.00 88.12 224 ARG A C 1
ATOM 1777 O O . ARG A 1 224 ? 15.459 7.046 6.675 1.00 88.12 224 ARG A O 1
ATOM 1784 N N . SER A 1 225 ? 13.966 8.647 6.164 1.00 84.62 225 SER A N 1
ATOM 1785 C CA . SER A 1 225 ? 14.586 9.716 6.953 1.00 84.62 225 SER A CA 1
ATOM 1786 C C . SER A 1 225 ? 14.244 9.662 8.446 1.00 84.62 225 SER A C 1
ATOM 1788 O O . SER A 1 225 ? 14.969 10.225 9.267 1.00 84.62 225 SER A O 1
ATOM 1790 N N . GLY A 1 226 ? 13.157 8.987 8.834 1.00 83.44 226 GLY A N 1
ATOM 1791 C CA . GLY A 1 226 ? 12.640 9.030 10.205 1.00 83.44 226 GLY A CA 1
ATOM 1792 C C . GLY A 1 226 ? 11.943 10.344 10.573 1.00 83.44 226 GLY A C 1
ATOM 1793 O O . GLY A 1 226 ? 11.661 10.568 11.752 1.00 83.44 226 GLY A O 1
ATOM 1794 N N . ASN A 1 227 ? 11.677 11.210 9.590 1.00 83.12 227 ASN A N 1
ATOM 1795 C CA . ASN A 1 227 ? 10.989 12.488 9.750 1.00 83.12 227 ASN A CA 1
ATOM 1796 C C . ASN A 1 227 ? 9.949 12.667 8.622 1.00 83.12 227 ASN A C 1
ATOM 1798 O O . ASN A 1 227 ? 10.293 12.420 7.475 1.00 83.12 227 ASN A O 1
ATOM 1802 N N . PRO A 1 228 ? 8.691 13.062 8.899 1.00 80.69 228 PRO A N 1
ATOM 1803 C CA . PRO A 1 228 ? 8.092 13.304 10.216 1.00 80.69 228 PRO A CA 1
ATOM 1804 C C . PRO A 1 228 ? 7.746 12.004 10.958 1.00 80.69 228 PRO A C 1
ATOM 1806 O O . PRO A 1 228 ? 7.394 12.030 12.137 1.00 80.69 228 PRO A O 1
ATOM 1809 N N . PHE A 1 229 ? 7.814 10.862 10.268 1.00 86.19 229 PHE A N 1
ATOM 1810 C CA . PHE A 1 229 ? 7.357 9.582 10.792 1.00 86.19 229 PHE A CA 1
ATOM 1811 C C . PHE A 1 229 ? 8.505 8.782 11.400 1.00 86.19 229 PHE A C 1
ATOM 1813 O O . PHE A 1 229 ? 9.547 8.642 10.757 1.00 86.19 229 PHE A O 1
ATOM 1820 N N . PRO A 1 230 ? 8.305 8.193 12.591 1.00 82.94 230 PRO A N 1
ATOM 1821 C CA . PRO A 1 230 ? 9.334 7.412 13.253 1.00 82.94 230 PRO A CA 1
ATOM 1822 C C . PRO A 1 230 ? 9.748 6.183 12.441 1.00 82.94 230 PRO A C 1
ATOM 1824 O O . PRO A 1 230 ? 9.011 5.640 11.616 1.00 82.94 230 PRO A O 1
ATOM 1827 N N . GLY A 1 231 ? 10.926 5.689 12.783 1.00 80.94 231 GLY A N 1
ATOM 1828 C CA . GLY A 1 231 ? 11.533 4.516 12.187 1.00 80.94 231 GLY A CA 1
ATOM 1829 C C . GLY A 1 231 ? 12.564 4.861 11.129 1.00 80.94 231 GLY A C 1
ATOM 1830 O O . GLY A 1 231 ? 12.932 6.023 10.978 1.00 80.94 231 GLY A O 1
ATOM 1831 N N . GLN A 1 232 ? 13.108 3.837 10.486 1.00 82.00 232 GLN A N 1
ATOM 1832 C CA . GLN A 1 232 ? 14.196 3.961 9.514 1.00 82.00 232 GLN A CA 1
ATOM 1833 C C . GLN A 1 232 ? 14.009 2.939 8.388 1.00 82.00 232 GLN A C 1
ATOM 1835 O O . GLN A 1 232 ? 13.363 1.905 8.579 1.00 82.00 232 GLN A O 1
ATOM 1840 N N . GLU A 1 233 ? 14.648 3.182 7.244 1.00 78.06 233 GLU A N 1
ATOM 1841 C CA . GLU A 1 233 ? 14.650 2.302 6.064 1.00 78.06 233 GLU A CA 1
ATOM 1842 C C . GLU A 1 233 ? 14.893 0.829 6.443 1.00 78.06 233 GLU A C 1
ATOM 1844 O O . GLU A 1 233 ? 14.234 -0.088 5.953 1.00 78.06 233 GLU A O 1
ATOM 1849 N N . MET A 1 234 ? 15.783 0.610 7.414 1.00 76.19 234 MET A N 1
ATOM 1850 C CA . MET A 1 234 ? 16.262 -0.698 7.872 1.00 76.19 234 MET A CA 1
ATOM 1851 C C . MET A 1 234 ? 15.282 -1.455 8.778 1.00 76.19 234 MET A C 1
ATOM 1853 O O . MET A 1 234 ? 15.482 -2.638 9.065 1.00 76.19 234 MET A O 1
ATOM 1857 N N . GLU A 1 235 ? 14.221 -0.802 9.245 1.00 72.69 235 GLU A N 1
ATOM 1858 C CA . GLU A 1 235 ? 13.257 -1.381 10.183 1.00 72.69 235 GLU A CA 1
ATOM 1859 C C . GLU A 1 235 ? 12.175 -2.237 9.508 1.00 72.69 235 GLU A C 1
ATOM 1861 O O . GLU A 1 235 ? 11.442 -2.952 10.199 1.00 72.69 235 GLU A O 1
ATOM 1866 N N . GLN A 1 236 ? 12.136 -2.266 8.169 1.00 68.69 236 GLN A N 1
ATOM 1867 C CA . GLN A 1 236 ? 11.198 -3.061 7.356 1.00 68.69 236 GLN A CA 1
ATOM 1868 C C . GLN A 1 236 ? 11.121 -4.554 7.747 1.00 68.69 236 GLN A C 1
ATOM 1870 O O . GLN A 1 236 ? 10.052 -5.161 7.656 1.00 68.69 236 GLN A O 1
ATOM 1875 N N . HIS A 1 237 ? 12.209 -5.140 8.267 1.00 67.75 237 HIS A N 1
ATOM 1876 C CA . HIS A 1 237 ? 12.257 -6.530 8.760 1.00 67.75 237 HIS A CA 1
ATOM 1877 C C . HIS A 1 237 ? 12.666 -6.643 10.237 1.00 67.75 237 HIS A C 1
ATOM 1879 O O . HIS A 1 237 ? 12.917 -7.736 10.747 1.00 67.75 237 HIS A O 1
ATOM 1885 N N . GLY A 1 238 ? 12.748 -5.510 10.935 1.00 70.75 238 GLY A N 1
ATOM 1886 C CA . GLY A 1 238 ? 13.184 -5.442 12.322 1.00 70.75 238 GLY A CA 1
ATOM 1887 C C . GLY A 1 238 ? 12.081 -5.777 13.329 1.00 70.75 238 GLY A C 1
ATOM 1888 O O . GLY A 1 238 ? 10.889 -5.867 13.022 1.00 70.75 238 GLY A O 1
ATOM 1889 N N . ALA A 1 239 ? 12.479 -5.899 14.596 1.00 77.19 239 ALA A N 1
ATOM 1890 C CA . ALA A 1 239 ? 11.550 -6.054 15.718 1.00 77.19 239 ALA A CA 1
ATOM 1891 C C . ALA A 1 239 ? 10.736 -4.776 16.020 1.00 77.19 239 ALA A C 1
ATOM 1893 O O . ALA A 1 239 ? 9.811 -4.811 16.836 1.00 77.19 239 ALA A O 1
ATOM 1894 N N . ASN A 1 240 ? 11.078 -3.654 15.382 1.00 82.62 240 ASN A N 1
ATOM 1895 C CA . ASN A 1 240 ? 10.517 -2.329 15.622 1.00 82.62 240 ASN A CA 1
ATOM 1896 C C . ASN A 1 240 ? 9.998 -1.726 14.312 1.00 82.62 240 ASN A C 1
ATOM 1898 O O . ASN A 1 240 ? 10.670 -0.880 13.756 1.00 82.62 240 ASN A O 1
ATOM 1902 N N . PRO A 1 241 ? 8.845 -2.171 13.791 1.00 86.38 241 PRO A N 1
ATOM 1903 C CA . PRO A 1 241 ? 8.271 -1.570 12.589 1.00 86.38 241 PRO A CA 1
ATOM 1904 C C . PRO A 1 241 ? 7.813 -0.126 12.829 1.00 86.38 241 PRO A C 1
ATOM 1906 O O . PRO A 1 241 ? 7.393 0.182 13.950 1.00 86.38 241 PRO A O 1
ATOM 1909 N N . THR A 1 242 ? 7.817 0.700 11.774 1.00 90.25 242 THR A N 1
ATOM 1910 C CA . THR A 1 242 ? 7.331 2.091 11.788 1.00 90.25 242 THR A CA 1
ATOM 1911 C C . THR A 1 242 ? 5.887 2.156 12.297 1.00 90.25 242 THR A C 1
ATOM 1913 O O . THR A 1 242 ? 4.980 1.625 11.648 1.00 90.25 242 THR A O 1
ATOM 1916 N N . PRO A 1 243 ? 5.644 2.762 13.474 1.00 92.44 243 PRO A N 1
ATOM 1917 C CA . PRO A 1 243 ? 4.295 2.992 13.963 1.00 92.44 243 PRO A CA 1
ATOM 1918 C C . PRO A 1 243 ? 3.714 4.278 13.369 1.00 92.44 243 PRO A C 1
ATOM 1920 O O . PRO A 1 243 ? 4.353 5.328 13.421 1.00 92.44 243 PRO A O 1
ATOM 1923 N N . LEU A 1 244 ? 2.462 4.220 12.923 1.00 93.62 244 LEU A N 1
ATOM 1924 C CA . LEU A 1 244 ? 1.639 5.404 12.694 1.00 93.62 244 LEU A CA 1
ATOM 1925 C C . LEU A 1 244 ? 0.719 5.613 13.893 1.00 93.62 244 LEU A C 1
ATOM 1927 O O . LEU A 1 244 ? -0.075 4.735 14.231 1.00 93.62 244 LEU A O 1
ATOM 1931 N N . GLU A 1 245 ? 0.855 6.752 14.567 1.00 94.81 245 GLU A N 1
ATOM 1932 C CA . GLU A 1 245 ? -0.028 7.132 15.669 1.00 94.81 245 GLU A CA 1
ATOM 1933 C C . GLU A 1 245 ? -1.298 7.756 15.085 1.00 94.81 245 GLU A C 1
ATOM 1935 O O . GLU A 1 245 ? -1.274 8.880 14.592 1.00 94.81 245 GLU A O 1
ATOM 1940 N N . LEU A 1 246 ? -2.401 7.011 15.119 1.00 94.44 246 LEU A N 1
ATOM 1941 C CA . LEU A 1 246 ? -3.669 7.426 14.523 1.00 94.44 246 LEU A CA 1
ATOM 1942 C C . LEU A 1 246 ? -4.721 7.649 15.606 1.00 94.44 246 LEU A C 1
ATOM 1944 O O . LEU A 1 246 ? -4.716 6.989 16.649 1.00 94.44 246 LEU A O 1
ATOM 1948 N N . LYS A 1 247 ? -5.647 8.575 15.358 1.00 93.81 247 LYS A N 1
ATOM 1949 C CA . LYS A 1 247 ? -6.811 8.795 16.223 1.00 93.81 247 LYS A CA 1
ATOM 1950 C C . LYS A 1 247 ? -7.930 7.834 15.816 1.00 93.81 247 LYS A C 1
ATOM 1952 O O . LYS A 1 247 ? -7.854 7.164 14.797 1.00 93.81 247 LYS A O 1
ATOM 1957 N N . THR A 1 248 ? -8.968 7.710 16.636 1.00 90.00 248 THR A N 1
ATOM 1958 C CA . THR A 1 248 ? -10.202 7.057 16.176 1.00 90.00 248 THR A CA 1
ATOM 1959 C C . THR A 1 248 ? -10.891 7.996 15.190 1.00 90.00 248 THR A C 1
ATOM 1961 O O . THR A 1 248 ? -11.039 9.177 15.503 1.00 90.00 248 THR A O 1
ATOM 1964 N N . GLY A 1 249 ? -11.351 7.483 14.049 1.00 85.75 249 GLY A N 1
ATOM 1965 C CA . GLY A 1 249 ? -12.072 8.274 13.050 1.00 85.75 249 GLY A CA 1
ATOM 1966 C C . GLY A 1 249 ? -11.543 8.093 11.632 1.00 85.75 249 GLY A C 1
ATOM 1967 O O . GLY A 1 249 ? -10.864 7.112 11.334 1.00 85.75 249 GLY A O 1
ATOM 1968 N N . GLN A 1 250 ? -11.912 9.017 10.746 1.00 91.31 250 GLN A N 1
ATOM 1969 C CA . GLN A 1 250 ? -11.467 9.000 9.355 1.00 91.31 250 GLN A CA 1
ATOM 1970 C C . GLN A 1 250 ? -10.041 9.530 9.223 1.00 91.31 250 GLN A C 1
ATOM 1972 O O . GLN A 1 250 ? -9.670 10.504 9.872 1.00 91.31 250 GLN A O 1
ATOM 1977 N N . HIS A 1 251 ? -9.287 8.886 8.341 1.00 95.88 251 HIS A N 1
ATOM 1978 C CA . HIS A 1 251 ? -7.912 9.208 7.996 1.00 95.88 251 HIS A CA 1
ATOM 1979 C C . HIS A 1 251 ? -7.712 9.090 6.485 1.00 95.88 251 HIS A C 1
ATOM 1981 O O . HIS A 1 251 ? -8.505 8.451 5.777 1.00 95.88 251 HIS A O 1
ATOM 1987 N N . THR A 1 252 ? -6.633 9.689 5.990 1.00 97.25 252 THR A N 1
ATOM 1988 C CA . THR A 1 252 ? -6.245 9.598 4.580 1.00 97.25 252 THR A CA 1
ATOM 1989 C C . THR A 1 252 ? -4.820 9.097 4.421 1.00 97.25 252 THR A C 1
ATOM 1991 O O . THR A 1 252 ? -3.962 9.350 5.260 1.00 97.25 252 THR A O 1
ATOM 1994 N N . PHE A 1 253 ? -4.581 8.349 3.348 1.00 97.81 253 PHE A N 1
ATOM 1995 C CA . PHE A 1 253 ? -3.256 7.875 2.958 1.00 97.81 253 PHE A CA 1
ATOM 1996 C C . PHE A 1 253 ? -3.010 8.296 1.514 1.00 97.81 253 PHE A C 1
ATOM 1998 O O . PHE A 1 253 ? -3.843 8.021 0.648 1.00 97.81 253 PHE A O 1
ATOM 2005 N N . HIS A 1 254 ? -1.876 8.926 1.240 1.00 98.25 254 HIS A N 1
ATOM 2006 C CA . HIS A 1 254 ? -1.427 9.235 -0.111 1.00 98.25 254 HIS A CA 1
ATOM 2007 C C . HIS A 1 254 ? -0.304 8.280 -0.485 1.00 98.25 254 HIS A C 1
ATOM 2009 O O . HIS A 1 254 ? 0.671 8.149 0.247 1.00 98.25 254 HIS A O 1
ATOM 2015 N N . LEU A 1 255 ? -0.442 7.631 -1.639 1.00 98.12 255 LEU A N 1
ATOM 2016 C CA . LEU A 1 255 ? 0.626 6.886 -2.296 1.00 98.12 255 LEU A CA 1
ATOM 2017 C C . LEU A 1 255 ? 1.066 7.676 -3.523 1.00 98.12 255 LEU A C 1
ATOM 2019 O O . LEU A 1 255 ? 0.241 7.979 -4.384 1.00 98.12 255 LEU A O 1
ATOM 2023 N N . ILE A 1 256 ? 2.347 7.993 -3.608 1.00 98.19 256 ILE A N 1
ATOM 2024 C CA . ILE A 1 256 ? 2.919 8.873 -4.624 1.00 98.19 256 ILE A CA 1
ATOM 2025 C C . ILE A 1 256 ? 4.001 8.096 -5.386 1.00 98.19 256 ILE A C 1
ATOM 2027 O O . ILE A 1 256 ? 4.725 7.275 -4.814 1.00 98.19 256 ILE A O 1
ATOM 2031 N N . ASP A 1 257 ? 4.101 8.308 -6.695 1.00 96.31 257 ASP A N 1
ATOM 2032 C CA . ASP A 1 257 ? 5.108 7.638 -7.512 1.00 96.31 257 ASP A CA 1
ATOM 2033 C C . ASP A 1 257 ? 6.529 8.095 -7.166 1.00 96.31 257 ASP A C 1
ATOM 2035 O O . ASP A 1 257 ? 6.796 9.275 -6.948 1.00 96.31 257 ASP A O 1
ATOM 2039 N N . ARG A 1 258 ? 7.468 7.147 -7.157 1.00 95.25 258 ARG A N 1
ATOM 2040 C CA . ARG A 1 258 ? 8.899 7.435 -7.008 1.00 95.25 258 ARG A CA 1
ATOM 2041 C C . ARG A 1 258 ? 9.691 6.804 -8.136 1.00 95.25 258 ARG A C 1
ATOM 2043 O O . ARG A 1 258 ? 10.364 7.498 -8.890 1.00 95.25 258 ARG A O 1
ATOM 2050 N N . GLU A 1 259 ? 9.549 5.495 -8.278 1.00 92.69 259 GLU A N 1
ATOM 2051 C CA . GLU A 1 259 ? 10.213 4.704 -9.306 1.00 92.69 259 GLU A CA 1
ATOM 2052 C C . GLU A 1 259 ? 9.198 4.006 -10.200 1.00 92.69 259 GLU A C 1
ATOM 2054 O O . GLU A 1 259 ? 8.052 3.754 -9.819 1.00 92.69 259 GLU A O 1
ATOM 2059 N N . ASN A 1 260 ? 9.635 3.692 -11.415 1.00 94.50 260 ASN A N 1
ATOM 2060 C CA . ASN A 1 260 ? 8.924 2.758 -12.269 1.00 94.50 260 ASN A CA 1
ATOM 2061 C C . ASN A 1 260 ? 9.305 1.311 -11.912 1.00 94.50 260 ASN A C 1
ATOM 2063 O O . ASN A 1 260 ? 10.139 1.072 -11.049 1.00 94.50 260 ASN A O 1
ATOM 2067 N N . GLY A 1 261 ? 8.634 0.335 -12.517 1.00 95.88 261 GLY A N 1
ATOM 2068 C CA . GLY A 1 261 ? 8.816 -1.091 -12.250 1.00 95.88 261 GLY A CA 1
ATOM 2069 C C . GLY A 1 261 ? 8.261 -1.594 -10.911 1.00 95.88 261 GLY A C 1
ATOM 2070 O O . GLY A 1 261 ? 8.317 -2.802 -10.682 1.00 95.88 261 GLY A O 1
ATOM 2071 N N . THR A 1 262 ? 7.714 -0.715 -10.065 1.00 96.69 262 THR A N 1
ATOM 2072 C CA . THR A 1 262 ? 7.161 -1.053 -8.744 1.00 96.69 262 THR A CA 1
ATOM 2073 C C . THR A 1 262 ? 5.634 -1.111 -8.788 1.00 96.69 262 THR A C 1
ATOM 2075 O O . THR A 1 262 ? 4.970 -0.208 -9.316 1.00 96.69 262 THR A O 1
ATOM 2078 N N . PHE A 1 263 ? 5.058 -2.161 -8.199 1.00 98.00 263 PHE A N 1
ATOM 2079 C CA . PHE A 1 263 ? 3.609 -2.385 -8.163 1.00 98.00 263 PHE A CA 1
ATOM 2080 C C . PHE A 1 263 ? 3.120 -2.713 -6.754 1.00 98.00 263 PHE A C 1
ATOM 2082 O O . PHE A 1 263 ? 3.864 -3.274 -5.952 1.00 98.00 263 PHE A O 1
ATOM 2089 N N . ILE A 1 264 ? 1.855 -2.405 -6.471 1.00 97.56 264 ILE A N 1
ATOM 2090 C CA . ILE A 1 264 ? 1.175 -2.727 -5.214 1.00 97.56 264 ILE A CA 1
ATOM 2091 C C . ILE A 1 264 ? -0.244 -3.240 -5.487 1.00 97.56 264 ILE A C 1
ATOM 2093 O O . ILE A 1 264 ? -0.978 -2.699 -6.316 1.00 97.56 264 ILE A O 1
ATOM 2097 N N . ASP A 1 265 ? -0.590 -4.322 -4.802 1.00 95.31 265 ASP A N 1
ATOM 2098 C CA . ASP A 1 265 ? -1.838 -5.078 -4.935 1.00 95.31 265 ASP A CA 1
ATOM 2099 C C . ASP A 1 265 ? -2.838 -4.694 -3.844 1.00 95.31 265 ASP A C 1
ATOM 2101 O O . ASP A 1 265 ? -3.965 -4.309 -4.128 1.00 95.31 265 ASP A O 1
ATOM 2105 N N . ALA A 1 266 ? -2.393 -4.706 -2.588 1.00 91.06 266 ALA A N 1
ATOM 2106 C CA . ALA A 1 266 ? -3.241 -4.445 -1.434 1.00 91.06 266 ALA A CA 1
ATOM 2107 C C . ALA A 1 266 ? -2.459 -3.784 -0.301 1.00 91.06 266 ALA A C 1
ATOM 2109 O O . ALA A 1 266 ? -1.231 -3.900 -0.221 1.00 91.06 266 ALA A O 1
ATOM 2110 N N . ILE A 1 267 ? -3.186 -3.126 0.598 1.00 93.31 267 ILE A N 1
ATOM 2111 C CA . ILE A 1 267 ? -2.649 -2.539 1.821 1.00 93.31 267 ILE A CA 1
ATOM 2112 C C . ILE A 1 267 ? -3.402 -3.111 3.022 1.00 93.31 267 ILE A C 1
ATOM 2114 O O . ILE A 1 267 ? -4.617 -3.304 3.001 1.00 93.31 267 ILE A O 1
ATOM 2118 N N . TYR A 1 268 ? -2.659 -3.388 4.087 1.00 90.94 268 TYR A N 1
ATOM 2119 C CA . TYR A 1 268 ? -3.187 -3.885 5.347 1.00 90.94 268 TYR A CA 1
ATOM 2120 C C . TYR A 1 268 ? -2.585 -3.125 6.525 1.00 90.94 268 TYR A C 1
ATOM 2122 O O . TYR A 1 268 ? -1.383 -2.894 6.563 1.00 90.94 268 TYR A O 1
ATOM 2130 N N . ALA A 1 269 ? -3.385 -2.789 7.530 1.00 91.00 269 ALA A N 1
ATOM 2131 C CA . ALA A 1 269 ? -2.928 -2.156 8.758 1.00 91.00 269 ALA A CA 1
ATOM 2132 C C . ALA A 1 269 ? -3.434 -2.906 9.993 1.00 91.00 269 ALA A C 1
ATOM 2134 O O . ALA A 1 269 ? -4.583 -3.336 10.056 1.00 91.00 269 ALA A O 1
ATOM 2135 N N . THR A 1 270 ? -2.593 -3.032 11.018 1.00 89.38 270 THR A N 1
ATOM 2136 C CA . THR A 1 270 ? -2.949 -3.688 12.286 1.00 89.38 270 THR A CA 1
ATOM 2137 C C . THR A 1 270 ? -2.350 -2.963 13.484 1.00 89.38 270 THR A C 1
ATOM 2139 O O . THR A 1 270 ? -1.309 -2.326 13.374 1.00 89.38 270 THR A O 1
ATOM 2142 N N . MET A 1 271 ? -2.946 -3.123 14.665 1.00 89.38 271 MET A N 1
ATOM 2143 C CA . MET A 1 271 ? -2.318 -2.711 15.928 1.00 89.38 271 MET A CA 1
ATOM 2144 C C . MET A 1 271 ? -1.367 -3.783 16.497 1.00 89.38 271 MET A C 1
ATOM 2146 O O . MET A 1 271 ? -0.668 -3.542 17.483 1.00 89.38 271 MET A O 1
ATOM 2150 N N . ASN A 1 272 ? -1.320 -4.988 15.912 1.00 87.19 272 ASN A N 1
ATOM 2151 C CA . ASN A 1 272 ? -0.429 -6.051 16.369 1.00 87.19 272 ASN A CA 1
ATOM 2152 C C . ASN A 1 272 ? 0.988 -5.873 15.801 1.00 87.19 272 ASN A C 1
ATOM 2154 O O . ASN A 1 272 ? 1.313 -6.387 14.732 1.00 87.19 272 ASN A O 1
ATOM 2158 N N . LYS A 1 273 ? 1.865 -5.230 16.581 1.00 87.81 273 LYS A N 1
ATOM 2159 C CA . LYS A 1 273 ? 3.293 -5.028 16.261 1.00 87.81 273 LYS A CA 1
ATOM 2160 C C . LYS A 1 273 ? 4.030 -6.313 15.852 1.00 87.81 273 LYS A C 1
ATOM 2162 O O . LYS A 1 273 ? 4.998 -6.263 15.097 1.00 87.81 273 LYS A O 1
ATOM 2167 N N . ARG A 1 274 ? 3.628 -7.462 16.405 1.00 85.06 274 ARG A N 1
ATOM 2168 C CA . ARG A 1 274 ? 4.306 -8.753 16.204 1.00 85.06 274 ARG A CA 1
ATOM 2169 C C . ARG A 1 274 ? 3.729 -9.559 15.050 1.00 85.06 274 ARG A C 1
ATOM 2171 O O . ARG A 1 274 ? 4.276 -10.616 14.745 1.00 85.06 274 ARG A O 1
ATOM 2178 N N . LEU A 1 275 ? 2.641 -9.097 14.435 1.00 83.88 275 LEU A N 1
ATOM 2179 C CA . LEU A 1 275 ? 2.087 -9.772 13.277 1.00 83.88 275 LEU A CA 1
ATOM 2180 C C . LEU A 1 275 ? 3.121 -9.761 12.152 1.00 83.88 275 LEU A C 1
ATOM 2182 O O . LEU A 1 275 ? 3.819 -8.770 11.935 1.00 83.88 275 LEU A O 1
ATOM 2186 N N . ASP A 1 276 ? 3.226 -10.883 11.461 1.00 81.81 276 ASP A N 1
ATOM 2187 C CA . ASP A 1 276 ? 4.000 -11.020 10.241 1.00 81.81 276 ASP A CA 1
ATOM 2188 C C . ASP A 1 276 ? 3.055 -11.582 9.194 1.00 81.81 276 ASP A C 1
ATOM 2190 O O . ASP A 1 276 ? 2.683 -12.756 9.229 1.00 81.81 276 ASP A O 1
ATOM 2194 N N . VAL A 1 277 ? 2.610 -10.695 8.313 1.00 80.81 277 VAL A N 1
ATOM 2195 C CA . VAL A 1 277 ? 1.607 -10.999 7.301 1.00 80.81 277 VAL A CA 1
ATOM 2196 C C . VAL A 1 277 ? 2.086 -12.108 6.357 1.00 80.81 277 VAL A C 1
ATOM 2198 O O . VAL A 1 277 ? 1.295 -12.972 5.979 1.00 80.81 277 VAL A O 1
ATOM 2201 N N . ASN A 1 278 ? 3.387 -12.172 6.060 1.00 78.00 278 ASN A N 1
ATOM 2202 C CA . ASN A 1 278 ? 3.946 -13.219 5.202 1.00 78.00 278 ASN A CA 1
ATOM 2203 C C . ASN A 1 278 ? 3.807 -14.625 5.814 1.00 78.00 278 ASN A C 1
ATOM 2205 O O . ASN A 1 278 ? 3.846 -15.618 5.091 1.00 78.00 278 ASN A O 1
ATOM 2209 N N . LYS A 1 279 ? 3.608 -14.731 7.136 1.00 76.19 279 LYS A N 1
ATOM 2210 C CA . LYS A 1 279 ? 3.420 -16.008 7.849 1.00 76.19 279 LYS A CA 1
ATOM 2211 C C . LYS A 1 279 ? 1.962 -16.433 7.982 1.00 76.19 279 LYS A C 1
ATOM 2213 O O . LYS A 1 279 ? 1.704 -17.521 8.489 1.00 76.19 279 LYS A O 1
ATOM 2218 N N . LEU A 1 280 ? 1.012 -15.604 7.549 1.00 64.75 280 LEU A N 1
ATOM 2219 C CA . LEU A 1 280 ? -0.413 -15.914 7.675 1.00 64.75 280 LEU A CA 1
ATOM 2220 C C . LEU A 1 280 ? -0.910 -16.926 6.631 1.00 64.75 280 LEU A C 1
ATOM 2222 O O . LEU A 1 280 ? -1.999 -17.474 6.792 1.00 64.75 280 LEU A O 1
ATOM 2226 N N . GLY A 1 281 ? -0.105 -17.231 5.607 1.00 48.72 281 GLY A N 1
ATOM 2227 C CA . GLY A 1 281 ? -0.458 -18.180 4.551 1.00 48.72 281 GLY A CA 1
ATOM 2228 C C . GLY A 1 281 ? -1.630 -17.708 3.670 1.00 48.72 281 GLY A C 1
ATOM 2229 O O . GLY A 1 281 ? -2.177 -16.626 3.879 1.00 48.72 281 GLY A O 1
ATOM 2230 N N . PRO A 1 282 ? -2.043 -18.513 2.673 1.00 36.34 282 PRO A N 1
ATOM 2231 C CA . PRO A 1 282 ? -3.122 -18.163 1.739 1.00 36.34 282 PRO A CA 1
ATOM 2232 C C . PRO A 1 282 ? -4.518 -18.081 2.385 1.00 36.34 282 PRO A C 1
ATOM 2234 O O . PRO A 1 282 ? -5.441 -17.572 1.763 1.00 36.34 282 PRO A O 1
ATOM 2237 N N . THR A 1 283 ? -4.680 -18.573 3.617 1.00 35.19 283 THR A N 1
ATOM 2238 C CA . THR A 1 283 ? -5.928 -18.532 4.404 1.00 35.19 283 THR A CA 1
ATOM 2239 C C . THR A 1 283 ? -5.868 -17.528 5.557 1.00 35.19 283 THR A C 1
ATOM 2241 O O . THR A 1 283 ? -6.719 -17.551 6.446 1.00 35.19 283 THR A O 1
ATOM 2244 N N . GLY A 1 284 ? -4.834 -16.685 5.600 1.00 38.91 284 GLY A N 1
ATOM 2245 C CA . GLY A 1 284 ? -4.732 -15.608 6.572 1.00 38.91 284 GLY A CA 1
ATOM 2246 C C . GLY A 1 284 ? -5.907 -14.635 6.433 1.00 38.91 284 GLY A C 1
ATOM 2247 O O . GLY A 1 284 ? -6.322 -14.375 5.304 1.00 38.91 284 GLY A O 1
ATOM 2248 N N . PR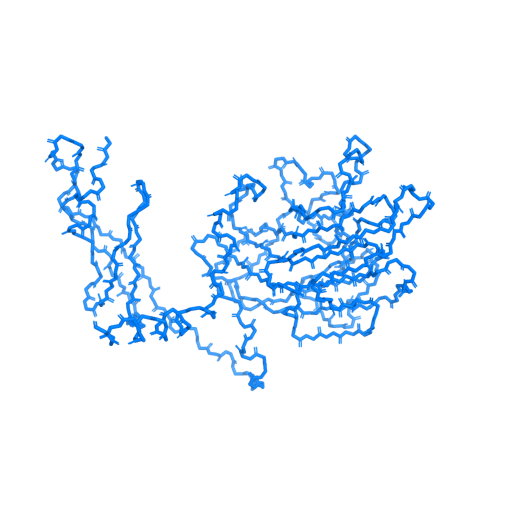O A 1 285 ? -6.422 -14.046 7.528 1.00 43.19 285 PRO A N 1
ATOM 2249 C CA . PRO A 1 285 ? -7.608 -13.171 7.538 1.00 43.19 285 PRO A CA 1
ATOM 2250 C C . PRO A 1 285 ? -7.402 -11.807 6.840 1.00 43.19 285 PRO A C 1
ATOM 2252 O O . PRO A 1 285 ? -8.047 -10.822 7.176 1.00 43.19 285 PRO A O 1
ATOM 2255 N N . LEU A 1 286 ? -6.460 -11.730 5.901 1.00 46.88 286 LEU A N 1
ATOM 2256 C CA . LEU A 1 286 ? -6.159 -10.558 5.088 1.00 46.88 286 LEU A CA 1
ATOM 2257 C C . LEU A 1 286 ? -6.996 -10.503 3.825 1.00 46.88 286 LEU A C 1
ATOM 2259 O O . LEU A 1 286 ? -7.156 -9.432 3.264 1.00 46.88 286 LEU A O 1
ATOM 2263 N N . ALA A 1 287 ? -7.546 -11.636 3.391 1.00 34.81 287 ALA A N 1
ATOM 2264 C CA . ALA A 1 287 ? -8.687 -11.572 2.511 1.00 34.81 287 ALA A CA 1
ATOM 2265 C C . ALA A 1 287 ? -9.816 -10.946 3.334 1.00 34.81 287 ALA A C 1
ATOM 2267 O O . ALA A 1 287 ? -10.435 -11.609 4.167 1.00 34.81 287 ALA A O 1
ATOM 2268 N N . VAL A 1 288 ? -10.111 -9.668 3.083 1.00 37.44 288 VAL A N 1
ATOM 2269 C CA . VAL A 1 288 ? -11.522 -9.306 3.005 1.00 37.44 288 VAL A CA 1
ATOM 2270 C C . VAL A 1 288 ? -12.090 -10.359 2.070 1.00 37.44 288 VAL A C 1
ATOM 2272 O O . VAL A 1 288 ? -11.706 -10.413 0.901 1.00 37.44 288 VAL A O 1
ATOM 2275 N N . GLU A 1 289 ? -12.891 -11.284 2.605 1.00 32.25 289 GLU A N 1
ATOM 2276 C CA . GLU A 1 289 ? -13.824 -12.005 1.761 1.00 32.25 289 GLU A CA 1
ATOM 2277 C C . GLU A 1 289 ? -14.597 -10.893 1.075 1.00 32.25 289 GLU A C 1
ATOM 2279 O O . GLU A 1 289 ? -15.463 -10.250 1.668 1.00 32.25 289 GLU A O 1
ATOM 2284 N N . MET A 1 290 ? -14.172 -10.567 -0.147 1.00 30.19 290 MET A N 1
ATOM 2285 C CA . MET A 1 290 ? -14.943 -9.711 -1.000 1.00 30.19 290 MET A CA 1
ATOM 2286 C C . MET A 1 290 ? -16.334 -10.340 -0.967 1.00 30.19 290 MET A C 1
ATOM 2288 O O . MET A 1 290 ? -16.510 -11.542 -1.193 1.00 30.19 290 MET A O 1
ATOM 2292 N N . GLU A 1 291 ? -17.332 -9.519 -0.696 1.00 33.81 291 GLU A N 1
ATOM 2293 C CA . GLU A 1 291 ? -18.706 -9.968 -0.668 1.00 33.81 291 GLU A CA 1
ATOM 2294 C C . GLU A 1 291 ? -19.291 -10.417 -2.035 1.00 33.81 291 GLU A C 1
ATOM 2296 O O . GLU A 1 291 ? -20.476 -10.748 -2.042 1.00 33.81 291 GLU A O 1
ATOM 2301 N N . PRO A 1 292 ? -18.617 -10.520 -3.215 1.00 33.12 292 PRO A N 1
ATOM 2302 C CA . PRO A 1 292 ? -19.311 -10.924 -4.417 1.00 33.12 292 PRO A CA 1
ATOM 2303 C C . PRO A 1 292 ? -19.152 -12.420 -4.643 1.00 33.12 292 PRO A C 1
ATOM 2305 O O . PRO A 1 292 ? -18.696 -12.802 -5.710 1.00 33.12 292 PRO A O 1
ATOM 2308 N N . GLN A 1 293 ? -19.556 -13.278 -3.702 1.00 35.88 293 GLN A N 1
ATOM 2309 C CA . GLN A 1 293 ? -19.946 -14.646 -4.076 1.00 35.88 293 GLN A CA 1
ATOM 2310 C C . GLN A 1 293 ? -21.130 -15.228 -3.313 1.00 35.88 293 GLN A C 1
ATOM 2312 O O . GLN A 1 293 ? -21.639 -16.238 -3.777 1.00 35.88 293 GLN A O 1
ATOM 2317 N N . LEU A 1 294 ? -21.683 -14.613 -2.258 1.00 35.84 294 LEU A N 1
ATOM 2318 C CA . LEU A 1 294 ? -22.906 -15.167 -1.655 1.00 35.84 294 LEU A CA 1
ATOM 2319 C C . LEU A 1 294 ? -24.074 -15.158 -2.652 1.00 35.84 294 LEU A C 1
ATOM 2321 O O . LEU A 1 294 ? -24.758 -16.167 -2.784 1.00 35.84 294 LEU A O 1
ATOM 2325 N N . SER A 1 295 ? -24.266 -14.095 -3.436 1.00 38.59 295 SER A N 1
ATOM 2326 C CA . SER A 1 295 ? -25.322 -14.048 -4.464 1.00 38.59 295 SER A CA 1
ATOM 2327 C C . SER A 1 295 ? -25.135 -15.097 -5.576 1.00 38.59 295 SER A C 1
ATOM 2329 O O . SER A 1 295 ? -26.114 -15.702 -6.018 1.00 38.59 295 SER A O 1
ATOM 2331 N N . VAL A 1 296 ? -23.889 -15.378 -5.975 1.00 40.81 296 VAL A N 1
ATOM 2332 C CA . VAL A 1 296 ? -23.539 -16.397 -6.984 1.00 40.81 296 VAL A CA 1
ATOM 2333 C C . VAL A 1 296 ? -23.689 -17.814 -6.416 1.00 40.81 296 VAL A C 1
ATOM 2335 O O . VAL A 1 296 ? -24.287 -18.672 -7.068 1.00 40.81 296 VAL A O 1
ATOM 2338 N N . LEU A 1 297 ? -23.251 -18.046 -5.172 1.00 37.25 297 LEU A N 1
ATOM 2339 C CA . LEU A 1 297 ? -23.411 -19.318 -4.461 1.00 37.25 297 LEU A CA 1
ATOM 2340 C C . LEU A 1 297 ? -24.896 -19.624 -4.207 1.00 37.25 297 LEU A C 1
ATOM 2342 O O . LEU A 1 297 ? -25.341 -20.749 -4.424 1.00 37.25 297 LEU A O 1
ATOM 2346 N N . TRP A 1 298 ? -25.694 -18.620 -3.820 1.00 39.59 298 TRP A N 1
ATOM 2347 C CA . TRP A 1 298 ? -27.147 -18.746 -3.646 1.00 39.59 298 TRP A CA 1
ATOM 2348 C C . TRP A 1 298 ? -27.870 -19.021 -4.970 1.00 39.59 298 TRP A C 1
ATOM 2350 O O . TRP A 1 298 ? -28.829 -19.795 -4.985 1.00 39.59 298 TRP A O 1
ATOM 2360 N N . GLY A 1 299 ? -27.410 -18.435 -6.080 1.00 44.50 299 GLY A N 1
ATOM 2361 C CA . GLY A 1 299 ? -27.919 -18.737 -7.421 1.00 44.50 299 GLY A CA 1
ATOM 2362 C C . GLY A 1 299 ? -27.673 -20.194 -7.829 1.00 44.50 299 GLY A C 1
ATOM 2363 O O . GLY A 1 299 ? -28.585 -20.859 -8.319 1.00 44.50 299 GLY A O 1
ATOM 2364 N N . GLN A 1 300 ? -26.476 -20.719 -7.551 1.00 41.00 300 GLN A N 1
ATOM 2365 C CA . GLN A 1 300 ? -26.098 -22.108 -7.843 1.00 41.00 300 GLN A CA 1
ATOM 2366 C C . GLN A 1 300 ? -26.767 -23.135 -6.908 1.00 41.00 300 GLN A C 1
ATOM 2368 O O . GLN A 1 300 ? -27.086 -24.245 -7.328 1.00 41.00 300 GLN A O 1
ATOM 2373 N N . LEU A 1 301 ? -27.046 -22.768 -5.652 1.00 39.19 301 LEU A N 1
ATOM 2374 C CA . LEU A 1 301 ? -27.771 -23.614 -4.691 1.00 39.19 301 LEU A CA 1
ATOM 2375 C C . LEU A 1 301 ? -29.289 -23.651 -4.920 1.00 39.19 301 LEU A C 1
ATOM 2377 O O . LEU A 1 301 ? -29.942 -24.627 -4.552 1.00 39.19 301 LEU A O 1
ATOM 2381 N N . LYS A 1 302 ? -29.871 -22.607 -5.524 1.00 45.38 302 LYS A N 1
ATOM 2382 C CA . LYS A 1 302 ? -31.285 -22.617 -5.931 1.00 45.38 302 LYS A CA 1
ATOM 2383 C C . LYS A 1 302 ? -31.516 -23.457 -7.187 1.00 45.38 302 LYS A C 1
ATOM 2385 O O . LYS A 1 302 ? -32.539 -24.128 -7.264 1.00 45.38 302 LYS A O 1
ATOM 2390 N N . SER A 1 303 ? -30.574 -23.468 -8.132 1.00 47.00 303 SER A N 1
ATOM 2391 C CA . SER A 1 303 ? -30.678 -24.282 -9.351 1.00 47.00 303 SER A CA 1
ATOM 2392 C C . SER A 1 303 ? -30.369 -25.768 -9.129 1.00 47.00 303 SER A C 1
ATOM 2394 O O . SER A 1 303 ? -30.823 -26.606 -9.906 1.00 47.00 303 SER A O 1
ATOM 2396 N N . SER A 1 304 ? -29.655 -26.124 -8.055 1.00 40.53 304 SER A N 1
ATOM 2397 C CA . SER A 1 304 ? -29.348 -27.522 -7.716 1.00 40.53 304 SER A CA 1
ATOM 2398 C C . SER A 1 304 ? -30.463 -28.261 -6.961 1.00 40.53 304 SER A C 1
ATOM 2400 O O . SER A 1 304 ? -30.386 -29.478 -6.822 1.00 40.53 304 SER A O 1
ATOM 2402 N N . LYS A 1 305 ? -31.522 -27.566 -6.516 1.00 42.94 305 LYS A N 1
ATOM 2403 C CA . LYS A 1 305 ? -32.704 -28.171 -5.862 1.00 42.94 305 LYS A CA 1
ATOM 2404 C C . LYS A 1 305 ? -33.883 -28.457 -6.801 1.00 42.94 305 LYS A C 1
ATOM 2406 O O . LYS A 1 305 ? -34.972 -28.774 -6.335 1.00 42.94 305 LYS A O 1
ATOM 2411 N N . SER A 1 306 ? -33.673 -28.373 -8.111 1.00 48.75 306 SER A N 1
ATOM 2412 C CA . SER A 1 306 ? -34.663 -28.744 -9.128 1.00 48.75 306 SER A CA 1
ATOM 2413 C C . SER A 1 306 ? -34.138 -29.869 -10.021 1.00 48.75 306 SER A C 1
ATOM 2415 O O . SER A 1 306 ? -33.923 -29.657 -11.214 1.00 48.75 306 SER A O 1
ATOM 2417 N N . ARG A 1 307 ? -33.912 -31.045 -9.427 1.00 38.31 307 ARG A N 1
ATOM 2418 C CA . ARG A 1 307 ? -34.023 -32.375 -10.046 1.00 38.31 307 ARG A CA 1
ATOM 2419 C C . ARG A 1 307 ? -34.401 -33.392 -8.981 1.00 38.31 307 ARG A C 1
ATOM 2421 O O . ARG A 1 307 ? -33.837 -33.289 -7.872 1.00 38.31 307 ARG A O 1
#